Protein AF-A0A4Z1SRR7-F1 (afdb_monomer_lite)

pLDDT: mean 70.05, std 15.95, range [33.03, 94.44]

Foldseek 3Di:
DVVVVLVVLLVVLVVLLVVLVVLLVVLVVLLVVLVPDPDCDPVNVVSLVVSVVSLVVSVVSLVVSVVSLVVSCVVDDPVSNVVSVVSSVVSVVSSVVSVVSSVPPDDDPDPPPPPPDDPPDDDVVVVVVVVVVVVVVVVVVVVVVVVVVVVVVVVVVVVVVVVVVVVVVVVVVVVVVVVVVVVVVVVVVVVVVCVVCVDPVVVVVVVVVVVVVVVVVVVVVVVDDDDDDD

Radius of gyration: 36.39 Å; chains: 1; bounding box: 96×33×113 Å

Organism: Giardia muris (NCBI:txid5742)

Structure (mmCIF, N/CA/C/O backbone):
data_AF-A0A4Z1SRR7-F1
#
_entry.id   AF-A0A4Z1SRR7-F1
#
loop_
_atom_site.group_PDB
_atom_site.id
_atom_site.type_symbol
_atom_site.label_atom_id
_atom_site.label_alt_id
_atom_site.label_comp_id
_atom_site.label_asym_id
_atom_site.label_entity_id
_atom_site.label_seq_id
_atom_site.pdbx_PDB_ins_code
_atom_site.Cartn_x
_atom_site.Cartn_y
_atom_site.Cartn_z
_atom_site.occupancy
_atom_site.B_iso_or_equiv
_atom_site.auth_seq_id
_atom_site.auth_comp_id
_atom_site.auth_asym_id
_atom_site.auth_atom_id
_atom_site.pdbx_PDB_model_num
ATOM 1 N N . MET A 1 1 ? 2.032 5.296 -29.435 1.00 47.38 1 MET A N 1
ATOM 2 C CA . MET A 1 1 ? 0.882 5.835 -28.671 1.00 47.38 1 MET A CA 1
ATOM 3 C C . MET A 1 1 ? 0.686 5.161 -27.307 1.00 47.38 1 MET A C 1
ATOM 5 O O . MET A 1 1 ? 0.004 5.758 -26.490 1.00 47.38 1 MET A O 1
ATOM 9 N N . SER A 1 2 ? 1.280 3.988 -27.023 1.00 58.38 2 SER A N 1
ATOM 10 C CA . SER A 1 2 ? 1.135 3.312 -25.715 1.00 58.38 2 SER A CA 1
ATOM 11 C C . SER A 1 2 ? 1.956 3.959 -24.587 1.00 58.38 2 SER A C 1
ATOM 13 O O . SER A 1 2 ? 1.434 4.174 -23.500 1.00 58.38 2 SER A O 1
ATOM 15 N N . ASP A 1 3 ? 3.197 4.370 -24.868 1.00 59.62 3 ASP A N 1
ATOM 16 C CA . ASP A 1 3 ? 4.130 4.867 -23.837 1.00 59.62 3 ASP A CA 1
ATOM 17 C C . ASP A 1 3 ? 3.678 6.170 -23.157 1.00 59.62 3 ASP A C 1
ATOM 19 O O . ASP A 1 3 ? 4.017 6.440 -22.009 1.00 59.62 3 ASP A O 1
ATOM 23 N N . THR A 1 4 ? 2.892 6.999 -23.849 1.00 65.50 4 THR A N 1
ATOM 24 C CA . THR A 1 4 ? 2.395 8.274 -23.310 1.00 65.50 4 THR A CA 1
ATOM 25 C C . THR A 1 4 ? 1.302 8.065 -22.258 1.00 65.50 4 THR A C 1
ATOM 27 O O . THR A 1 4 ? 1.236 8.816 -21.293 1.00 65.50 4 THR A O 1
ATOM 30 N N . ASN A 1 5 ? 0.479 7.023 -22.418 1.00 80.69 5 ASN A N 1
ATOM 31 C CA . ASN A 1 5 ? -0.595 6.675 -21.483 1.00 80.69 5 ASN A CA 1
ATOM 32 C C . ASN A 1 5 ? -0.026 6.036 -20.208 1.00 80.69 5 ASN A C 1
ATOM 34 O O . ASN A 1 5 ? -0.417 6.389 -19.100 1.00 80.69 5 ASN A O 1
ATOM 38 N N . ASP A 1 6 ? 0.957 5.149 -20.356 1.00 80.06 6 ASP A N 1
ATOM 39 C CA . ASP A 1 6 ? 1.566 4.461 -19.215 1.00 80.06 6 ASP A CA 1
ATOM 40 C C . ASP A 1 6 ? 2.410 5.406 -18.350 1.00 80.06 6 ASP A C 1
ATOM 42 O O . ASP A 1 6 ? 2.371 5.312 -17.124 1.00 80.06 6 ASP A O 1
ATOM 46 N N . ASN A 1 7 ? 3.095 6.379 -18.960 1.00 83.25 7 ASN A N 1
ATOM 47 C CA . ASN A 1 7 ? 3.783 7.434 -18.212 1.00 83.25 7 ASN A CA 1
ATOM 48 C C . ASN A 1 7 ? 2.798 8.346 -17.466 1.00 83.25 7 ASN A C 1
ATOM 50 O O . ASN A 1 7 ? 3.033 8.670 -16.307 1.00 83.25 7 ASN A O 1
ATOM 54 N N . GLN A 1 8 ? 1.665 8.699 -18.082 1.00 87.69 8 GLN A N 1
ATOM 55 C CA . GLN A 1 8 ? 0.631 9.487 -17.409 1.00 87.69 8 GLN A CA 1
ATOM 56 C C . GLN A 1 8 ? 0.033 8.732 -16.211 1.00 87.69 8 GLN A C 1
ATOM 58 O O . GLN A 1 8 ? -0.094 9.293 -15.125 1.00 87.69 8 GLN A O 1
ATOM 63 N N . LYS A 1 9 ? -0.274 7.441 -16.371 1.00 87.69 9 LYS A N 1
ATOM 64 C CA . LYS A 1 9 ? -0.749 6.590 -15.270 1.00 87.69 9 LYS A CA 1
ATOM 65 C C . LYS A 1 9 ? 0.285 6.440 -14.158 1.00 87.69 9 LYS A C 1
ATOM 67 O O . LYS A 1 9 ? -0.079 6.388 -12.988 1.00 87.69 9 LYS A O 1
ATOM 72 N N . LEU A 1 10 ? 1.570 6.372 -14.504 1.00 88.75 10 LEU A N 1
ATOM 73 C CA . LEU A 1 10 ? 2.650 6.350 -13.521 1.00 88.75 10 LEU A CA 1
ATOM 74 C C . LEU A 1 10 ? 2.715 7.663 -12.725 1.00 88.75 10 LEU A C 1
ATOM 76 O O . LEU A 1 10 ? 2.946 7.629 -11.516 1.00 88.75 10 LEU A O 1
ATOM 80 N N . ASP A 1 11 ? 2.504 8.807 -13.372 1.00 90.81 11 ASP A N 1
ATOM 81 C CA . ASP A 1 11 ? 2.464 10.113 -12.708 1.00 90.81 11 ASP A CA 1
ATOM 82 C C . ASP A 1 11 ? 1.244 10.242 -11.785 1.00 90.81 11 ASP A C 1
ATOM 84 O O . ASP A 1 11 ? 1.388 10.652 -10.630 1.00 90.81 11 ASP A O 1
ATOM 88 N N . GLU A 1 12 ? 0.066 9.810 -12.243 1.00 92.25 12 GLU A N 1
ATOM 89 C CA . GLU A 1 12 ? -1.158 9.735 -11.432 1.00 92.25 12 GLU A CA 1
ATOM 90 C C . GLU A 1 12 ? -0.957 8.830 -10.207 1.00 92.25 12 GLU A C 1
ATOM 92 O O . GLU A 1 12 ? -1.230 9.232 -9.075 1.00 92.25 12 GLU A O 1
ATOM 97 N N . LEU A 1 13 ? -0.369 7.648 -10.399 1.00 92.69 13 LEU A N 1
ATOM 98 C CA . LEU A 1 13 ? -0.068 6.717 -9.315 1.00 92.69 13 LEU A CA 1
ATOM 99 C C . LEU A 1 13 ? 0.947 7.295 -8.317 1.00 92.69 13 LEU A C 1
ATOM 101 O O . LEU A 1 13 ? 0.819 7.108 -7.105 1.00 92.69 13 LEU A O 1
ATOM 105 N N . ASN A 1 14 ? 1.954 8.027 -8.799 1.00 92.50 14 ASN A N 1
ATOM 106 C CA . ASN A 1 14 ? 2.892 8.735 -7.932 1.00 92.50 14 ASN A CA 1
ATOM 107 C C . ASN A 1 14 ? 2.197 9.833 -7.116 1.00 92.50 14 ASN A C 1
ATOM 109 O O . ASN A 1 14 ? 2.514 9.989 -5.934 1.00 92.50 14 ASN A O 1
ATOM 113 N N . ALA A 1 15 ? 1.253 10.568 -7.705 1.00 94.12 15 ALA A N 1
ATOM 114 C CA . ALA A 1 15 ? 0.458 11.562 -6.991 1.00 94.12 15 ALA A CA 1
ATOM 115 C C . ALA A 1 15 ? -0.411 10.907 -5.903 1.00 94.12 15 ALA A C 1
ATOM 117 O O . ALA A 1 15 ? -0.398 11.361 -4.756 1.00 94.12 15 ALA A O 1
ATOM 118 N N . ASP A 1 16 ? -1.068 9.790 -6.217 1.00 94.44 16 ASP A N 1
ATOM 119 C CA . ASP A 1 16 ? -1.873 9.018 -5.266 1.00 94.44 16 ASP A CA 1
ATOM 120 C C . ASP A 1 16 ? -1.034 8.478 -4.101 1.00 94.44 16 ASP A C 1
ATOM 122 O O . ASP A 1 16 ? -1.440 8.554 -2.938 1.00 94.44 16 ASP A O 1
ATOM 126 N N . ILE A 1 17 ? 0.180 7.997 -4.379 1.00 92.12 17 ILE A N 1
ATOM 127 C CA . ILE A 1 17 ? 1.137 7.571 -3.352 1.00 92.12 17 ILE A CA 1
ATOM 128 C C . ILE A 1 17 ? 1.525 8.737 -2.437 1.00 92.12 17 ILE A C 1
ATOM 130 O O . ILE A 1 17 ? 1.593 8.557 -1.218 1.00 92.12 17 ILE A O 1
ATOM 134 N N . GLN A 1 18 ? 1.785 9.927 -2.984 1.00 93.62 18 GLN A N 1
ATOM 135 C CA . GLN A 1 18 ? 2.125 11.099 -2.172 1.00 93.62 18 GLN A CA 1
ATOM 136 C C . GLN A 1 18 ? 0.933 11.573 -1.333 1.00 93.62 18 GLN A C 1
ATOM 138 O O . GLN A 1 18 ? 1.097 11.878 -0.151 1.00 93.62 18 GLN A O 1
ATOM 143 N N . ALA A 1 19 ? -0.277 11.553 -1.893 1.00 93.88 19 ALA A N 1
ATOM 144 C CA . ALA A 1 19 ? -1.499 11.855 -1.154 1.00 93.88 19 ALA A CA 1
ATOM 145 C C . ALA A 1 19 ? -1.737 10.853 -0.011 1.00 93.88 19 ALA A C 1
ATOM 147 O O . ALA A 1 19 ? -2.111 11.246 1.097 1.00 93.88 19 ALA A O 1
ATOM 148 N N . LEU A 1 20 ? -1.474 9.562 -0.246 1.00 93.62 20 LEU A N 1
ATOM 149 C CA . LEU A 1 20 ? -1.563 8.524 0.780 1.00 93.62 20 LEU A CA 1
ATOM 150 C C . LEU A 1 20 ? -0.538 8.742 1.901 1.00 93.62 20 LEU A C 1
ATOM 152 O O . LEU A 1 20 ? -0.865 8.561 3.072 1.00 93.62 20 LEU A O 1
ATOM 156 N N . ARG A 1 21 ? 0.689 9.161 1.565 1.00 91.38 21 ARG A N 1
ATOM 157 C CA . ARG A 1 21 ? 1.707 9.524 2.564 1.00 91.38 21 ARG A CA 1
ATOM 158 C C . ARG A 1 21 ? 1.255 10.679 3.442 1.00 91.38 21 ARG A C 1
ATOM 160 O O . ARG A 1 21 ? 1.381 10.567 4.655 1.00 91.38 21 ARG A O 1
ATOM 167 N N . GLY A 1 22 ? 0.696 11.736 2.851 1.00 91.62 22 GLY A N 1
ATOM 168 C CA . GLY A 1 22 ? 0.128 12.855 3.608 1.00 91.62 22 GLY A CA 1
ATOM 169 C C . GLY A 1 22 ? -0.934 12.384 4.603 1.00 91.62 22 GLY A C 1
ATOM 170 O O . GLY A 1 22 ? -0.828 12.654 5.794 1.00 91.62 22 GLY A O 1
ATOM 171 N N . GLN A 1 23 ? -1.877 11.556 4.143 1.00 91.94 23 GLN A N 1
ATOM 172 C CA . GLN A 1 23 ? -2.911 10.974 5.009 1.00 91.94 23 GLN A CA 1
ATOM 173 C C . GLN A 1 23 ? -2.324 10.118 6.139 1.00 91.94 23 GLN A C 1
ATOM 175 O O . GLN A 1 23 ? -2.797 10.187 7.269 1.00 91.94 23 GLN A O 1
ATOM 180 N N . LEU A 1 24 ? -1.289 9.319 5.871 1.00 90.25 24 LEU A N 1
ATOM 181 C CA . LEU A 1 24 ? -0.628 8.521 6.907 1.00 90.25 24 LEU A CA 1
ATOM 182 C C . LEU A 1 24 ? 0.059 9.395 7.964 1.00 90.25 24 LEU A C 1
ATOM 184 O O . LEU A 1 24 ? -0.044 9.079 9.148 1.00 90.25 24 LEU A O 1
ATOM 188 N N . VAL A 1 25 ? 0.704 10.492 7.558 1.00 92.44 25 VAL A N 1
ATOM 189 C CA . VAL A 1 25 ? 1.312 11.465 8.480 1.00 92.44 25 VAL A CA 1
ATOM 190 C C . VAL A 1 25 ? 0.241 12.136 9.343 1.00 92.44 25 VAL A C 1
ATOM 192 O O . VAL A 1 25 ? 0.396 12.211 10.563 1.00 92.44 25 VAL A O 1
ATOM 195 N N . ASP A 1 26 ? -0.882 12.541 8.749 1.00 90.81 26 ASP A N 1
ATOM 196 C CA . ASP A 1 26 ? -2.001 13.134 9.487 1.00 90.81 26 ASP A CA 1
ATOM 197 C C . ASP A 1 26 ? -2.570 12.158 10.526 1.00 90.81 26 ASP A C 1
ATOM 199 O O . ASP A 1 26 ? -2.828 12.534 11.674 1.00 90.81 26 ASP A O 1
ATOM 203 N N . LEU A 1 27 ? -2.725 10.881 10.159 1.00 89.06 27 LEU A N 1
ATOM 204 C CA . LEU A 1 27 ? -3.207 9.854 11.081 1.00 89.06 27 LEU A CA 1
ATOM 205 C C . LEU A 1 27 ? -2.199 9.528 12.185 1.00 89.06 27 LEU A C 1
ATOM 207 O O . LEU A 1 27 ? -2.606 9.300 13.324 1.00 89.06 27 LEU A O 1
ATOM 211 N N . GLN A 1 28 ? -0.898 9.546 11.894 1.00 87.69 28 GLN A N 1
ATOM 212 C CA . GLN A 1 28 ? 0.138 9.454 12.924 1.00 87.69 28 GLN A CA 1
ATOM 213 C C . GLN A 1 28 ? 0.060 10.636 13.896 1.00 87.69 28 GLN A C 1
ATOM 215 O O . GLN A 1 28 ? 0.159 10.433 15.106 1.00 87.69 28 GLN A O 1
ATOM 220 N N . GLY A 1 29 ? -0.193 11.849 13.397 1.00 85.81 29 GLY A N 1
ATOM 221 C CA . GLY A 1 29 ? -0.420 13.032 14.226 1.00 85.81 29 GLY A CA 1
ATOM 222 C C . GLY A 1 29 ? -1.651 12.894 15.126 1.00 85.81 29 GLY A C 1
ATOM 223 O O . GLY A 1 29 ? -1.575 13.172 16.323 1.00 85.81 29 GLY A O 1
ATOM 224 N N . LYS A 1 30 ? -2.776 12.404 14.587 1.00 85.88 30 LYS A N 1
ATOM 225 C CA . LYS A 1 30 ? -3.991 12.103 15.368 1.00 85.88 30 LYS A CA 1
ATOM 226 C C . LYS A 1 30 ? -3.739 11.022 16.428 1.00 85.88 30 LYS A C 1
ATOM 228 O O . LYS A 1 30 ? -4.143 11.194 17.573 1.00 85.88 30 LYS A O 1
ATOM 233 N N . HIS A 1 31 ? -3.030 9.947 16.080 1.00 83.56 31 HIS A N 1
ATOM 234 C CA . HIS A 1 31 ? -2.624 8.908 17.031 1.00 83.56 31 HIS A CA 1
ATOM 235 C C . HIS A 1 31 ? -1.716 9.459 18.138 1.00 83.56 31 HIS A C 1
ATOM 237 O O . HIS A 1 31 ? -1.904 9.123 19.302 1.00 83.56 31 HIS A O 1
ATOM 243 N N . GLY A 1 32 ? -0.753 10.325 17.804 1.00 82.44 32 GLY A N 1
ATOM 244 C CA . GLY A 1 32 ? 0.142 10.948 18.783 1.00 82.44 32 GLY A CA 1
ATOM 245 C C . GLY A 1 32 ? -0.607 11.759 19.843 1.00 82.44 32 GLY A C 1
ATOM 246 O O . GLY A 1 32 ? -0.246 11.704 21.014 1.00 82.44 32 GLY A O 1
ATOM 247 N N . LYS A 1 33 ? -1.696 12.437 19.458 1.00 79.75 33 LYS A N 1
ATOM 248 C CA . LYS A 1 33 ? -2.574 13.155 20.397 1.00 79.75 33 LYS A CA 1
ATOM 249 C C . LYS A 1 33 ? -3.310 12.212 21.357 1.00 79.75 33 LYS A C 1
ATOM 251 O O . LYS A 1 33 ? -3.451 12.546 22.524 1.00 79.75 33 LYS A O 1
ATOM 256 N N . LEU A 1 34 ? -3.728 11.038 20.879 1.00 75.00 34 LEU A N 1
ATOM 257 C CA . LEU A 1 34 ? -4.406 10.013 21.686 1.00 75.00 34 LEU A CA 1
ATOM 258 C C . LEU A 1 34 ? -3.446 9.245 22.604 1.00 75.00 34 LEU A C 1
ATOM 260 O O . LEU A 1 34 ? -3.800 8.917 23.728 1.00 75.00 34 LEU A O 1
ATOM 264 N N . SER A 1 35 ? -2.224 8.970 22.145 1.00 67.44 35 SER A N 1
ATOM 265 C CA . SER A 1 35 ? -1.221 8.216 22.911 1.00 67.44 35 SER A CA 1
ATOM 266 C C . SER A 1 35 ? -0.600 9.010 24.066 1.00 67.44 35 SER A C 1
ATOM 268 O O . SER A 1 35 ? 0.092 8.410 24.884 1.00 67.44 35 SER A O 1
ATOM 270 N N . GLY A 1 36 ? -0.792 10.332 24.109 1.00 60.84 36 GLY A N 1
ATOM 271 C CA . GLY A 1 36 ? -0.328 11.203 25.193 1.00 60.84 36 GLY A CA 1
ATOM 272 C C . GLY A 1 36 ? -1.379 11.492 26.272 1.00 60.84 36 GLY A C 1
ATOM 273 O O . GLY A 1 36 ? -1.090 12.265 27.180 1.00 60.84 36 GLY A O 1
ATOM 274 N N . SER A 1 37 ? -2.588 10.927 26.159 1.00 57.69 37 SER A N 1
ATOM 275 C CA . SER A 1 37 ? -3.673 11.095 27.133 1.00 57.69 37 SER A CA 1
ATOM 276 C C . SER A 1 37 ? -3.701 9.892 28.082 1.00 57.69 37 SER A C 1
ATOM 278 O O . SER A 1 37 ? -4.024 8.780 27.665 1.00 57.69 37 SER A O 1
ATOM 280 N N . ASP A 1 38 ? -3.357 10.099 29.358 1.00 49.53 38 ASP A N 1
ATOM 281 C CA . ASP A 1 38 ? -3.329 9.039 30.387 1.00 49.53 38 ASP A CA 1
ATOM 282 C C . ASP A 1 38 ? -4.734 8.504 30.741 1.00 49.53 38 ASP A C 1
ATOM 284 O O . ASP A 1 38 ? -4.877 7.428 31.325 1.00 49.53 38 ASP A O 1
ATOM 288 N N . THR A 1 39 ? -5.792 9.226 30.357 1.00 53.78 39 THR A N 1
ATOM 289 C CA . THR A 1 39 ? -7.190 8.833 30.557 1.00 53.78 39 THR A CA 1
ATOM 290 C C . THR A 1 39 ? -8.004 9.136 29.305 1.00 53.78 39 THR A C 1
ATOM 292 O O . THR A 1 39 ? -8.235 10.300 28.992 1.00 53.78 39 THR A O 1
ATOM 295 N N . LEU A 1 40 ? -8.482 8.095 28.618 1.00 57.25 40 LEU A N 1
ATOM 296 C CA . LEU A 1 40 ? -9.371 8.233 27.460 1.00 57.25 40 LEU A CA 1
ATOM 297 C C . LEU A 1 40 ? -10.717 8.844 27.896 1.00 57.25 40 LEU A C 1
ATOM 299 O O . LEU A 1 40 ? -11.572 8.145 28.442 1.00 57.25 40 LEU A O 1
ATOM 303 N N . GLY A 1 41 ? -10.904 10.144 27.665 1.00 59.75 41 GLY A N 1
ATOM 304 C CA . GLY A 1 41 ? -12.184 10.832 27.865 1.00 59.75 41 GLY A CA 1
ATOM 305 C C . GLY A 1 41 ? -13.194 10.544 26.744 1.00 59.75 41 GLY A C 1
ATOM 306 O O . GLY A 1 41 ? -12.886 9.872 25.759 1.00 59.75 41 GLY A O 1
ATOM 307 N N . SER A 1 42 ? -14.411 11.095 26.837 1.00 58.66 42 SER A N 1
ATOM 308 C CA . SER A 1 42 ? -15.434 10.939 25.782 1.00 58.66 42 SER A CA 1
ATOM 309 C C . SER A 1 42 ? -14.983 11.494 24.420 1.00 58.66 42 SER A C 1
ATOM 311 O O . SER A 1 42 ? -15.259 10.881 23.390 1.00 58.66 42 SER A O 1
ATOM 313 N N . GLY A 1 43 ? -14.222 12.595 24.411 1.00 61.47 43 GLY A N 1
ATOM 314 C CA . GLY A 1 43 ? -13.619 13.155 23.194 1.00 61.47 43 GLY A CA 1
ATOM 315 C C . GLY A 1 43 ? -12.533 12.264 22.580 1.00 61.47 43 GLY A C 1
ATOM 316 O O . GLY A 1 43 ? -12.392 12.211 21.359 1.00 61.47 43 GLY A O 1
ATOM 317 N N . ASP A 1 44 ? -11.821 11.489 23.401 1.00 71.75 44 ASP A N 1
ATOM 318 C CA . ASP A 1 44 ? -10.800 10.555 22.922 1.00 71.75 44 ASP A CA 1
ATOM 319 C C . ASP A 1 44 ? -11.429 9.309 22.285 1.00 71.75 44 ASP A C 1
ATOM 321 O O . ASP A 1 44 ? -10.891 8.759 21.324 1.00 71.75 44 ASP A O 1
ATOM 325 N N . ALA A 1 45 ? -12.603 8.884 22.764 1.00 72.75 45 ALA A N 1
ATOM 326 C CA . ALA A 1 45 ? -13.360 7.789 22.162 1.00 72.75 45 ALA A CA 1
ATOM 327 C C . ALA A 1 45 ? -13.874 8.144 20.754 1.00 72.75 45 ALA A C 1
ATOM 329 O O . ALA A 1 45 ? -13.783 7.321 19.839 1.00 72.75 45 ALA A O 1
ATOM 330 N N . GLU A 1 46 ? -14.359 9.373 20.556 1.00 76.62 46 GLU A N 1
ATOM 331 C CA . GLU A 1 46 ? -14.792 9.870 19.244 1.00 76.62 46 GLU A CA 1
ATOM 332 C C . GLU A 1 46 ? -13.605 10.041 18.283 1.00 76.62 46 GLU A C 1
ATOM 334 O O . GLU A 1 46 ? -13.656 9.590 17.134 1.00 76.62 46 GLU A O 1
ATOM 339 N N . LEU A 1 47 ? -12.485 10.587 18.769 1.00 78.75 47 LEU A N 1
ATOM 340 C CA . LEU A 1 47 ? -11.238 10.673 18.004 1.00 78.75 47 LEU A CA 1
ATOM 341 C C . LEU A 1 47 ? -10.694 9.291 17.627 1.00 78.75 47 LEU A C 1
ATOM 343 O O . LEU A 1 47 ? -10.240 9.104 16.498 1.00 78.75 47 LEU A O 1
ATOM 347 N N . LEU A 1 48 ? -10.768 8.304 18.524 1.00 80.94 48 LEU A N 1
ATOM 348 C CA . LEU A 1 48 ? -10.350 6.929 18.249 1.00 80.94 48 LEU A CA 1
ATOM 349 C C . LEU A 1 48 ? -11.264 6.252 17.219 1.00 80.94 48 LEU A C 1
ATOM 351 O O . LEU A 1 48 ? -10.772 5.538 16.341 1.00 80.94 48 LEU A O 1
ATOM 355 N N . ALA A 1 49 ? -12.578 6.477 17.291 1.00 80.06 49 ALA A N 1
ATOM 356 C CA . ALA A 1 49 ? -13.527 5.988 16.294 1.00 80.06 49 ALA A CA 1
ATOM 357 C C . ALA A 1 49 ? -13.248 6.604 14.913 1.00 80.06 49 ALA A C 1
ATOM 359 O O . ALA A 1 49 ? -13.132 5.869 13.928 1.00 80.06 49 ALA A O 1
ATOM 360 N N . SER A 1 50 ? -13.033 7.923 14.856 1.00 81.81 50 SER A N 1
ATOM 361 C CA . SER A 1 50 ? -12.622 8.635 13.641 1.00 81.81 50 SER A CA 1
ATOM 362 C C . SER A 1 50 ? -11.306 8.084 13.082 1.00 81.81 50 SER A C 1
ATOM 364 O O . SER A 1 50 ? -11.221 7.764 11.899 1.00 81.81 50 SER A O 1
ATOM 366 N N . LEU A 1 51 ? -10.301 7.871 13.936 1.00 85.50 51 LEU A N 1
ATOM 367 C CA . LEU A 1 51 ? -8.997 7.337 13.546 1.00 85.50 51 LEU A CA 1
ATOM 368 C C . LEU A 1 51 ? -9.094 5.917 12.969 1.00 85.50 51 LEU A C 1
ATOM 370 O O . LEU A 1 51 ? -8.433 5.598 11.979 1.00 85.50 51 LEU A O 1
ATOM 374 N N . ARG A 1 52 ? -9.935 5.058 13.560 1.00 83.75 52 ARG A N 1
ATOM 375 C CA . ARG A 1 52 ? -10.205 3.705 13.050 1.00 83.75 52 ARG A CA 1
ATOM 376 C C . ARG A 1 52 ? -10.896 3.745 11.689 1.00 83.75 52 ARG A C 1
ATOM 378 O O . ARG A 1 52 ? -10.533 2.969 10.807 1.00 83.75 52 ARG A O 1
ATOM 385 N N . GLN A 1 53 ? -11.858 4.644 11.505 1.00 86.50 53 GLN A N 1
ATOM 386 C CA . GLN A 1 53 ? -12.564 4.795 10.236 1.00 86.50 53 GLN A CA 1
ATOM 387 C C . GLN A 1 53 ? -11.643 5.328 9.132 1.00 86.50 53 GLN A C 1
ATOM 389 O O . GLN A 1 53 ? -11.610 4.763 8.036 1.00 86.50 53 GLN A O 1
ATOM 394 N N . ASP A 1 54 ? -10.826 6.335 9.436 1.00 84.94 54 ASP A N 1
ATOM 395 C CA . ASP A 1 54 ? -9.836 6.877 8.506 1.00 84.94 54 ASP A CA 1
ATOM 396 C C . ASP A 1 54 ? -8.784 5.824 8.115 1.00 84.94 54 ASP A C 1
ATOM 398 O O . ASP A 1 54 ? -8.422 5.714 6.942 1.00 84.94 54 ASP A O 1
ATOM 402 N N . LEU A 1 55 ? -8.341 4.985 9.062 1.00 85.25 55 LEU A N 1
ATOM 403 C CA . LEU A 1 55 ? -7.457 3.848 8.780 1.00 85.25 55 LEU A CA 1
ATOM 404 C C . LEU A 1 55 ? -8.078 2.877 7.768 1.00 85.25 55 LEU A C 1
ATOM 406 O O . LEU A 1 55 ? -7.397 2.449 6.839 1.00 85.25 55 LEU A O 1
ATOM 410 N N . VAL A 1 56 ? -9.368 2.553 7.887 1.00 85.62 56 VAL A N 1
ATOM 411 C CA . VAL A 1 56 ? -10.052 1.692 6.904 1.00 85.62 56 VAL A CA 1
ATOM 412 C C . VAL A 1 56 ? -10.043 2.332 5.513 1.00 85.62 56 VAL A C 1
ATOM 414 O O . VAL A 1 56 ? -9.793 1.644 4.521 1.00 85.62 56 VAL A O 1
ATOM 417 N N . VAL A 1 57 ? -10.278 3.644 5.421 1.00 86.56 57 VAL A N 1
ATOM 418 C CA . VAL A 1 57 ? -10.253 4.382 4.147 1.00 86.56 57 VAL A CA 1
ATOM 419 C C . VAL A 1 57 ? -8.852 4.372 3.529 1.00 86.56 57 VAL A C 1
ATOM 421 O O . VAL A 1 57 ? -8.704 4.042 2.351 1.00 86.56 57 VAL A O 1
ATOM 424 N N . VAL A 1 58 ? -7.818 4.675 4.316 1.00 86.00 58 VAL A N 1
ATOM 425 C CA . VAL A 1 58 ? -6.412 4.644 3.879 1.00 86.00 58 VAL A CA 1
ATOM 426 C C . VAL A 1 58 ? -5.994 3.235 3.455 1.00 86.00 58 VAL A C 1
ATOM 428 O O . VAL A 1 58 ? -5.343 3.076 2.424 1.00 86.00 58 VAL A O 1
ATOM 431 N N . GLY A 1 59 ? -6.439 2.199 4.170 1.00 85.19 59 GLY A N 1
ATOM 432 C CA . GLY A 1 59 ? -6.205 0.803 3.802 1.00 85.19 59 GLY A CA 1
ATOM 433 C C . GLY A 1 59 ? -6.789 0.438 2.434 1.00 85.19 59 GLY A C 1
ATOM 434 O O . GLY A 1 59 ? -6.111 -0.204 1.631 1.00 85.19 59 GLY A O 1
ATOM 435 N N . LYS A 1 60 ? -8.010 0.896 2.122 1.00 87.00 60 LYS A N 1
ATOM 436 C CA . LYS A 1 60 ? -8.629 0.701 0.797 1.00 87.00 60 LYS A CA 1
ATOM 437 C C . LYS A 1 60 ? -7.857 1.420 -0.312 1.00 87.00 60 LYS A C 1
ATOM 439 O O . LYS A 1 60 ? -7.626 0.832 -1.364 1.00 87.00 60 LYS A O 1
ATOM 444 N N . LYS A 1 61 ? -7.422 2.662 -0.076 1.00 87.62 61 LYS A N 1
ATOM 445 C CA . LYS A 1 61 ? -6.609 3.422 -1.044 1.00 87.62 61 LYS A CA 1
ATOM 446 C C . LYS A 1 61 ? -5.259 2.755 -1.304 1.00 87.62 61 LYS A C 1
ATOM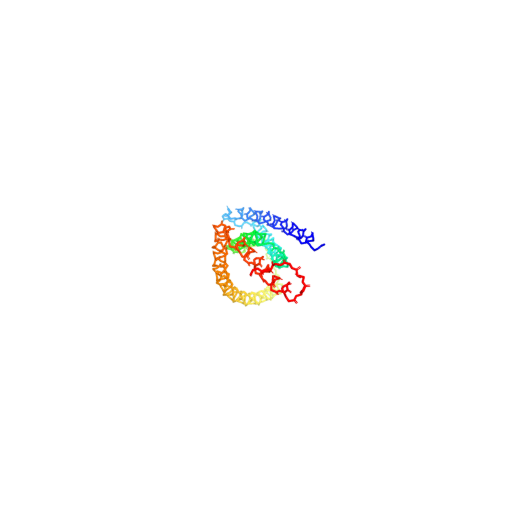 448 O O . LYS A 1 61 ? -4.856 2.638 -2.454 1.00 87.62 61 LYS A O 1
ATOM 453 N N . LEU A 1 62 ? -4.596 2.255 -0.260 1.00 87.38 62 LEU A N 1
ATOM 454 C CA . LEU A 1 62 ? -3.351 1.497 -0.395 1.00 87.38 62 LEU A CA 1
ATOM 455 C C . LEU A 1 62 ? -3.546 0.215 -1.218 1.00 87.38 62 LEU A C 1
ATOM 457 O O . LEU A 1 62 ? -2.692 -0.114 -2.037 1.00 87.38 62 LEU A O 1
ATOM 461 N N . ALA A 1 63 ? -4.650 -0.510 -1.010 1.00 88.88 63 ALA A N 1
ATOM 462 C CA . ALA A 1 63 ? -4.965 -1.702 -1.795 1.00 88.88 63 ALA A CA 1
ATOM 463 C C . ALA A 1 63 ? -5.164 -1.364 -3.280 1.00 88.88 63 ALA A C 1
ATOM 465 O O . ALA A 1 63 ? -4.576 -2.029 -4.129 1.00 88.88 63 ALA A O 1
ATOM 466 N N . LYS A 1 64 ? -5.898 -0.283 -3.573 1.00 90.25 64 LYS A N 1
ATOM 467 C CA . LYS A 1 64 ? -6.085 0.214 -4.940 1.00 90.25 64 LYS A CA 1
ATOM 468 C C . LYS A 1 64 ? -4.752 0.592 -5.601 1.00 90.25 64 LYS A C 1
ATOM 470 O O . LYS A 1 64 ? -4.451 0.102 -6.677 1.00 90.25 64 LYS A O 1
ATOM 475 N N . ILE A 1 65 ? -3.900 1.358 -4.917 1.00 89.62 65 ILE A N 1
ATOM 476 C CA . ILE A 1 65 ? -2.561 1.729 -5.416 1.00 89.62 65 ILE A CA 1
ATOM 477 C C . ILE A 1 65 ? -1.709 0.489 -5.726 1.00 89.62 65 ILE A C 1
ATOM 479 O O . ILE A 1 65 ? -0.981 0.470 -6.714 1.00 89.62 65 ILE A O 1
ATOM 483 N N . LYS A 1 66 ? -1.786 -0.564 -4.899 1.00 89.25 66 LYS A N 1
ATOM 484 C CA . LYS A 1 66 ? -1.085 -1.833 -5.160 1.00 89.25 66 LYS A CA 1
ATOM 485 C C . LYS A 1 66 ? -1.610 -2.539 -6.410 1.00 89.25 66 LYS A C 1
ATOM 487 O O . LYS A 1 66 ? -0.821 -3.140 -7.134 1.00 89.25 66 LYS A O 1
ATOM 492 N N . GLU A 1 67 ? -2.916 -2.502 -6.642 1.00 90.06 67 GLU A N 1
ATOM 493 C CA . GLU A 1 67 ? -3.547 -3.073 -7.832 1.00 90.06 67 GLU A CA 1
ATOM 494 C C . GLU A 1 67 ? -3.154 -2.300 -9.098 1.00 90.06 67 GLU A C 1
ATOM 496 O O . GLU A 1 67 ? -2.655 -2.900 -10.050 1.00 90.06 67 GLU A O 1
ATOM 501 N N . ASP A 1 68 ? -3.253 -0.971 -9.060 1.00 88.62 68 ASP A N 1
ATOM 502 C CA . ASP A 1 68 ? -2.876 -0.088 -10.166 1.00 88.62 68 ASP A CA 1
ATOM 503 C C . ASP A 1 68 ? -1.380 -0.234 -10.513 1.00 88.62 68 ASP A C 1
ATOM 505 O O . ASP A 1 68 ? -1.008 -0.327 -11.685 1.00 88.62 68 ASP A O 1
ATOM 509 N N . ALA A 1 69 ? -0.512 -0.367 -9.501 1.00 88.88 69 ALA A N 1
ATOM 510 C CA . ALA A 1 69 ? 0.917 -0.624 -9.688 1.00 88.88 69 ALA A CA 1
ATOM 511 C C . ALA A 1 69 ? 1.207 -1.961 -10.390 1.00 88.88 69 ALA A C 1
ATOM 513 O O . ALA A 1 69 ? 2.077 -2.019 -11.258 1.00 88.88 69 ALA A O 1
ATOM 514 N N . ARG A 1 70 ? 0.472 -3.029 -10.046 1.00 88.12 70 ARG A N 1
ATOM 515 C CA . ARG A 1 70 ? 0.593 -4.340 -10.710 1.00 88.12 70 ARG A CA 1
ATOM 516 C C . ARG A 1 70 ? 0.164 -4.270 -12.173 1.00 88.12 70 ARG A C 1
ATOM 518 O O . ARG A 1 70 ? 0.792 -4.901 -13.018 1.00 88.12 70 ARG A O 1
ATOM 525 N N . GLY A 1 71 ? -0.859 -3.472 -12.481 1.00 86.31 71 GLY A N 1
ATOM 526 C CA . GLY A 1 71 ? -1.316 -3.240 -13.854 1.00 86.31 71 GLY A CA 1
ATOM 527 C C . GLY A 1 71 ? -0.266 -2.578 -14.756 1.00 86.31 71 GLY A C 1
ATOM 528 O O . GLY A 1 71 ? -0.279 -2.797 -15.964 1.00 86.31 71 GLY A O 1
ATOM 529 N N . LEU A 1 72 ? 0.664 -1.813 -14.175 1.00 84.19 72 LEU A N 1
ATOM 530 C CA . LEU A 1 72 ? 1.750 -1.114 -14.879 1.00 84.19 72 LEU A CA 1
ATOM 531 C C . LEU A 1 72 ? 3.087 -1.876 -14.846 1.00 84.19 72 LEU A C 1
ATOM 533 O O . LEU A 1 72 ? 4.030 -1.528 -15.552 1.00 84.19 72 LEU A O 1
ATOM 537 N N . GLU A 1 73 ? 3.200 -2.936 -14.048 1.00 79.25 73 GLU A N 1
ATOM 538 C CA . GLU A 1 73 ? 4.471 -3.605 -13.753 1.00 79.25 73 GLU A CA 1
ATOM 539 C C . GLU A 1 73 ? 5.170 -4.191 -14.995 1.00 79.25 73 GLU A C 1
ATOM 541 O O . GLU A 1 73 ? 6.399 -4.293 -15.021 1.00 79.25 73 GLU A O 1
ATOM 546 N N . GLY A 1 74 ? 4.396 -4.558 -16.022 1.00 80.69 74 GLY A N 1
ATOM 547 C CA . GLY A 1 74 ? 4.895 -5.115 -17.282 1.00 80.69 74 GLY A CA 1
ATOM 548 C C . GLY A 1 74 ? 5.407 -4.083 -18.293 1.00 80.69 74 GLY A C 1
ATOM 549 O O . GLY A 1 74 ? 6.191 -4.452 -19.166 1.00 80.69 74 GLY A O 1
ATOM 550 N N . SER A 1 75 ? 4.996 -2.814 -18.189 1.00 82.56 75 SER A N 1
ATOM 551 C CA . SER A 1 75 ? 5.404 -1.743 -19.114 1.0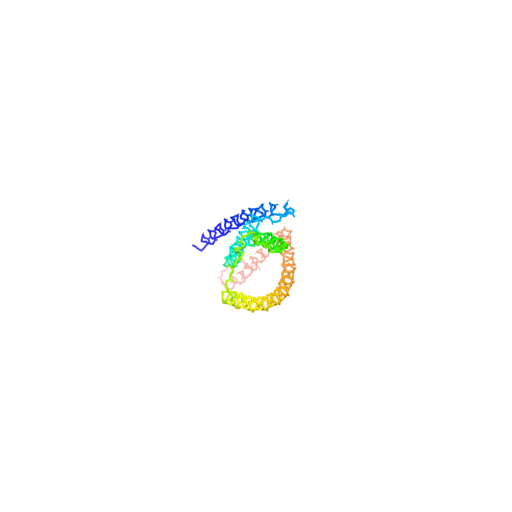0 82.56 75 SER A CA 1
ATOM 552 C C . SER A 1 75 ? 6.452 -0.790 -18.533 1.00 82.56 75 SER A C 1
ATOM 554 O O . SER A 1 75 ? 7.087 -0.035 -19.269 1.00 82.56 75 SER A O 1
ATOM 556 N N . LEU A 1 76 ? 6.701 -0.856 -17.224 1.00 83.50 76 LEU A N 1
ATOM 557 C CA . LEU A 1 76 ? 7.678 -0.008 -16.547 1.00 83.50 76 LEU A CA 1
ATOM 558 C C . LEU A 1 76 ? 9.124 -0.487 -16.725 1.00 83.50 76 LEU A C 1
ATOM 560 O O . LEU A 1 76 ? 9.440 -1.677 -16.696 1.00 83.50 76 LEU A O 1
ATOM 564 N N . SER A 1 77 ? 10.046 0.477 -16.802 1.00 85.88 77 SER A N 1
ATOM 565 C CA . SER A 1 77 ? 11.476 0.182 -16.680 1.00 85.88 77 SER A CA 1
ATOM 566 C C . SER A 1 77 ? 11.800 -0.407 -15.302 1.00 85.88 77 SER A C 1
ATOM 568 O O . SER A 1 77 ? 11.154 -0.084 -14.304 1.00 85.88 77 SER A O 1
ATOM 570 N N . MET A 1 78 ? 12.861 -1.214 -15.213 1.00 81.38 78 MET A N 1
ATOM 571 C CA . MET A 1 78 ? 13.296 -1.827 -13.949 1.00 81.38 78 MET A CA 1
ATOM 572 C C . MET A 1 78 ? 13.549 -0.786 -12.838 1.00 81.38 78 MET A C 1
ATOM 574 O O . MET A 1 78 ? 13.232 -1.037 -11.678 1.00 81.38 78 MET A O 1
ATOM 578 N N . ILE A 1 79 ? 14.069 0.395 -13.196 1.00 80.25 79 ILE A N 1
ATOM 579 C CA . ILE A 1 79 ? 14.325 1.497 -12.254 1.00 80.25 79 ILE A CA 1
ATOM 580 C C . ILE A 1 79 ? 13.006 2.088 -11.744 1.00 80.25 79 ILE A C 1
ATOM 582 O O . ILE A 1 79 ? 12.834 2.240 -10.536 1.00 80.25 79 ILE A O 1
ATOM 586 N N . ALA A 1 80 ? 12.068 2.384 -12.649 1.00 82.25 80 ALA A N 1
ATOM 587 C CA . ALA A 1 80 ? 10.763 2.941 -12.288 1.00 82.25 80 ALA A CA 1
ATOM 588 C C . ALA A 1 80 ? 9.946 1.960 -11.436 1.00 82.25 80 ALA A C 1
ATOM 590 O O . ALA A 1 80 ? 9.358 2.351 -10.431 1.00 82.25 80 ALA A O 1
ATOM 591 N N . LYS A 1 81 ? 9.988 0.671 -11.787 1.00 84.38 81 LYS A N 1
ATOM 592 C CA . LYS A 1 81 ? 9.378 -0.411 -11.014 1.00 84.38 81 LYS A CA 1
ATOM 593 C C . LYS A 1 81 ? 9.944 -0.476 -9.596 1.00 84.38 81 LYS A C 1
ATOM 595 O O . LYS A 1 81 ? 9.182 -0.469 -8.638 1.00 84.38 81 LYS A O 1
ATOM 600 N N . HIS A 1 82 ? 11.269 -0.487 -9.454 1.00 86.00 82 HIS A N 1
ATOM 601 C CA . HIS A 1 82 ? 11.914 -0.531 -8.142 1.00 86.00 82 HIS A CA 1
ATOM 602 C C . HIS A 1 82 ? 11.570 0.695 -7.276 1.00 86.00 82 HIS A C 1
ATOM 604 O O . HIS A 1 82 ? 11.275 0.551 -6.089 1.00 86.00 82 HIS A O 1
ATOM 610 N N . ASP A 1 83 ? 11.595 1.904 -7.847 1.00 88.62 83 ASP A N 1
ATOM 611 C CA . ASP A 1 83 ? 11.217 3.126 -7.125 1.00 88.62 83 ASP A CA 1
ATOM 612 C C . ASP A 1 83 ? 9.750 3.089 -6.663 1.00 88.62 83 ASP A C 1
ATOM 614 O O . ASP A 1 83 ? 9.449 3.393 -5.505 1.00 88.62 83 ASP A O 1
ATOM 618 N N . LEU A 1 84 ? 8.846 2.639 -7.536 1.00 88.25 84 LEU A N 1
ATOM 619 C CA . LEU A 1 84 ? 7.426 2.496 -7.232 1.00 88.25 84 LEU A CA 1
ATOM 620 C C . LEU A 1 84 ? 7.181 1.481 -6.106 1.00 88.25 84 LEU A C 1
ATOM 622 O O . LEU A 1 84 ? 6.508 1.809 -5.127 1.00 88.25 84 LEU A O 1
ATOM 626 N N . THR A 1 85 ? 7.780 0.289 -6.193 1.00 87.56 85 THR A N 1
ATOM 627 C CA . THR A 1 85 ? 7.697 -0.744 -5.148 1.00 87.56 85 THR A CA 1
ATOM 628 C C . THR A 1 85 ? 8.176 -0.197 -3.807 1.00 87.56 85 THR A C 1
ATOM 630 O O . THR A 1 85 ? 7.443 -0.256 -2.822 1.00 87.56 85 THR A O 1
ATOM 633 N N . LYS A 1 86 ? 9.342 0.460 -3.774 1.00 89.75 86 LYS A N 1
ATOM 634 C CA . LYS A 1 86 ? 9.889 1.059 -2.549 1.00 89.75 86 LYS A CA 1
ATOM 635 C C . LYS A 1 86 ? 8.937 2.085 -1.930 1.00 89.75 86 LYS A C 1
ATOM 637 O O . LYS A 1 86 ? 8.799 2.156 -0.706 1.00 89.75 86 LYS A O 1
ATOM 642 N N . LYS A 1 87 ? 8.279 2.905 -2.754 1.00 89.94 87 LYS A N 1
ATOM 643 C CA . LYS A 1 87 ? 7.321 3.902 -2.267 1.00 89.94 87 LYS A CA 1
ATOM 644 C C . LYS A 1 87 ? 6.076 3.254 -1.659 1.00 89.94 87 LYS A C 1
ATOM 646 O O . LYS A 1 87 ? 5.648 3.692 -0.589 1.00 89.94 87 LYS A O 1
ATOM 651 N N . ILE A 1 88 ? 5.536 2.228 -2.313 1.00 88.81 88 ILE A N 1
ATOM 652 C CA . ILE A 1 88 ? 4.364 1.471 -1.856 1.00 88.81 88 ILE A CA 1
ATOM 653 C C . ILE A 1 88 ? 4.678 0.703 -0.569 1.00 88.81 88 ILE A C 1
ATOM 655 O O . ILE A 1 88 ? 3.883 0.748 0.371 1.00 88.81 88 ILE A O 1
ATOM 659 N N . ASP A 1 89 ? 5.843 0.063 -0.486 1.00 88.56 89 ASP A N 1
ATOM 660 C CA . ASP A 1 89 ? 6.278 -0.685 0.697 1.00 88.56 89 ASP A CA 1
ATOM 661 C C . ASP A 1 89 ? 6.465 0.222 1.906 1.00 88.56 89 ASP A C 1
ATOM 663 O O . ASP A 1 89 ? 6.053 -0.127 3.016 1.00 88.56 89 ASP A O 1
ATOM 667 N N . HIS A 1 90 ? 6.999 1.428 1.695 1.00 88.31 90 HIS A N 1
ATOM 668 C CA . HIS A 1 90 ? 7.079 2.433 2.746 1.00 88.31 90 HIS A CA 1
ATOM 669 C C . HIS A 1 90 ? 5.686 2.781 3.294 1.00 88.31 90 HIS A C 1
ATOM 671 O O . HIS A 1 90 ? 5.463 2.699 4.500 1.00 88.31 90 HIS A O 1
ATOM 677 N N . CYS A 1 91 ? 4.719 3.092 2.422 1.00 85.88 91 CYS A N 1
ATOM 678 C CA . CYS A 1 91 ? 3.344 3.376 2.846 1.00 85.88 91 CYS A CA 1
ATOM 679 C C . CYS A 1 91 ? 2.693 2.171 3.540 1.00 85.88 91 CYS A C 1
ATOM 681 O O . CYS A 1 91 ? 2.006 2.330 4.547 1.00 85.88 91 CYS A O 1
ATOM 683 N N . SER A 1 92 ? 2.932 0.964 3.027 1.00 88.06 92 SER A N 1
ATOM 684 C CA . SER A 1 92 ? 2.410 -0.284 3.582 1.00 88.06 92 SER A CA 1
ATOM 685 C C . SER A 1 92 ? 2.946 -0.544 4.988 1.00 88.06 92 SER A C 1
ATOM 687 O O . SER A 1 92 ? 2.175 -0.871 5.888 1.00 88.06 92 SER A O 1
ATOM 689 N N . THR A 1 93 ? 4.245 -0.349 5.200 1.00 87.12 93 THR A N 1
ATOM 690 C CA . THR A 1 93 ? 4.891 -0.529 6.505 1.00 87.12 93 THR A CA 1
ATOM 691 C C . THR A 1 93 ? 4.353 0.473 7.520 1.00 87.12 93 THR A C 1
ATOM 693 O O . THR A 1 93 ? 3.912 0.077 8.600 1.00 87.12 93 THR A O 1
ATOM 696 N N . THR A 1 94 ? 4.298 1.754 7.148 1.00 87.06 94 THR A N 1
ATOM 697 C CA . THR A 1 94 ? 3.771 2.825 8.004 1.00 87.06 94 THR A CA 1
ATOM 698 C C . THR A 1 94 ? 2.309 2.580 8.376 1.00 87.06 94 THR A C 1
ATOM 700 O O . THR A 1 94 ? 1.939 2.684 9.546 1.00 87.06 94 THR A O 1
ATOM 703 N N . TYR A 1 95 ? 1.479 2.181 7.408 1.00 89.50 95 TYR A N 1
ATOM 704 C CA . TYR A 1 95 ? 0.082 1.825 7.650 1.00 89.50 95 TYR A CA 1
ATOM 705 C C . TYR A 1 95 ? -0.058 0.657 8.636 1.00 89.50 95 TYR A C 1
ATOM 707 O O . TYR A 1 95 ? -0.850 0.737 9.574 1.00 89.50 95 TYR A O 1
ATOM 715 N N . GLN A 1 96 ? 0.717 -0.418 8.462 1.00 84.69 96 GLN A N 1
ATOM 716 C CA . GLN A 1 96 ? 0.648 -1.589 9.343 1.00 84.69 96 GLN A CA 1
ATOM 717 C C . GLN A 1 96 ? 1.095 -1.264 10.770 1.00 84.69 96 GLN A C 1
ATOM 719 O O . GLN A 1 96 ? 0.455 -1.706 11.724 1.00 84.69 96 GLN A O 1
ATOM 724 N N . GLN A 1 97 ? 2.155 -0.468 10.933 1.00 86.44 97 GLN A N 1
ATOM 725 C CA . GLN A 1 97 ? 2.599 0.005 12.246 1.00 86.44 97 GLN A CA 1
ATOM 726 C C . GLN A 1 97 ? 1.512 0.836 12.929 1.00 86.44 97 GLN A C 1
ATOM 728 O O . GLN A 1 97 ? 1.133 0.550 14.063 1.00 86.44 97 GLN A O 1
ATOM 733 N N . LEU A 1 98 ? 0.948 1.814 12.220 1.00 83.88 98 LEU A N 1
ATOM 734 C CA . LEU A 1 98 ? -0.106 2.664 12.758 1.00 83.88 98 LEU A CA 1
ATOM 735 C C . LEU A 1 98 ? -1.360 1.858 13.120 1.00 83.88 98 LEU A C 1
ATOM 737 O O . LEU A 1 98 ? -1.927 2.048 14.192 1.00 83.88 98 LEU A O 1
ATOM 741 N N . ARG A 1 99 ? -1.765 0.910 12.271 1.00 85.75 99 ARG A N 1
ATOM 742 C CA . ARG A 1 99 ? -2.896 0.017 12.540 1.00 85.75 99 ARG A CA 1
ATOM 743 C C . ARG A 1 99 ? -2.676 -0.806 13.806 1.00 85.75 99 ARG A C 1
ATOM 745 O O . ARG A 1 99 ? -3.598 -0.915 14.614 1.00 85.75 99 ARG A O 1
ATOM 752 N N . LYS A 1 100 ? -1.478 -1.370 13.995 1.00 82.69 100 LYS A N 1
ATOM 753 C CA . LYS A 1 100 ? -1.121 -2.100 15.221 1.00 82.69 100 LYS A CA 1
ATOM 754 C C . LYS A 1 100 ? -1.226 -1.190 16.441 1.00 82.69 100 LYS A C 1
ATOM 756 O O . LYS A 1 100 ? -1.892 -1.562 17.400 1.00 82.69 100 LYS A O 1
ATOM 761 N N . ASN A 1 101 ? -0.669 0.016 16.363 1.00 82.06 101 ASN A N 1
ATOM 762 C CA . ASN A 1 101 ? -0.682 0.972 17.470 1.00 82.06 101 ASN A CA 1
ATOM 763 C C . ASN A 1 101 ? -2.110 1.403 17.843 1.00 82.06 101 ASN A C 1
ATOM 765 O O . ASN A 1 101 ? -2.486 1.327 19.006 1.00 82.06 101 ASN A O 1
ATOM 769 N N . VAL A 1 102 ? -2.955 1.728 16.860 1.00 80.62 102 VAL A N 1
ATOM 770 C CA . VAL A 1 102 ? -4.367 2.091 17.091 1.00 80.62 102 VAL A CA 1
ATOM 771 C C . VAL A 1 102 ? -5.188 0.924 17.643 1.00 80.62 102 VAL A C 1
ATOM 773 O O . VAL A 1 102 ? -6.114 1.131 18.426 1.00 80.62 102 VAL A O 1
ATOM 776 N N . THR A 1 103 ? -4.862 -0.310 17.254 1.00 76.12 103 THR A N 1
ATOM 777 C CA . THR A 1 103 ? -5.513 -1.513 17.801 1.00 76.12 103 THR A CA 1
ATOM 778 C C . THR A 1 103 ? -5.049 -1.798 19.232 1.00 76.12 103 THR A C 1
ATOM 780 O O . THR A 1 103 ? -5.824 -2.315 20.031 1.00 76.12 103 THR A O 1
ATOM 783 N N . ALA A 1 104 ? -3.810 -1.432 19.569 1.00 73.81 104 ALA A N 1
ATOM 784 C CA . ALA A 1 104 ? -3.249 -1.565 20.909 1.00 73.81 104 ALA A CA 1
ATOM 785 C C . ALA A 1 104 ? -3.798 -0.529 21.903 1.00 73.81 104 ALA A C 1
ATOM 787 O O . ALA A 1 104 ? -3.701 -0.760 23.109 1.00 73.81 104 ALA A O 1
ATOM 788 N N . ILE A 1 105 ? -4.405 0.572 21.429 1.00 72.00 105 ILE A N 1
ATOM 789 C CA . ILE A 1 105 ? -5.149 1.505 22.286 1.00 72.00 105 ILE A CA 1
ATOM 790 C C . ILE A 1 105 ? -6.330 0.745 22.899 1.00 72.00 105 ILE A C 1
ATOM 792 O O . ILE A 1 105 ? -7.380 0.537 22.278 1.00 72.00 105 ILE A O 1
ATOM 796 N N . ARG A 1 106 ? -6.121 0.298 24.138 1.00 57.84 106 ARG A N 1
ATOM 797 C CA . ARG A 1 106 ? -7.108 -0.395 24.954 1.00 57.84 106 ARG A CA 1
ATOM 798 C C . ARG A 1 106 ? -8.113 0.650 25.418 1.00 57.84 106 ARG A C 1
ATOM 800 O O . ARG A 1 106 ? -7.786 1.512 26.226 1.00 57.84 106 ARG A O 1
ATOM 807 N N . THR A 1 107 ? -9.336 0.585 24.905 1.00 55.47 107 THR A N 1
ATOM 808 C CA . THR A 1 107 ? -10.445 1.308 25.524 1.00 55.47 107 THR A CA 1
ATOM 809 C C . THR A 1 107 ? -10.584 0.771 26.944 1.00 55.47 107 THR A C 1
ATOM 811 O O . THR A 1 107 ? -10.771 -0.436 27.123 1.00 55.47 107 THR A O 1
ATOM 814 N N . GLY A 1 108 ? -10.444 1.647 27.944 1.00 47.44 108 GLY A N 1
ATOM 815 C CA . GLY A 1 108 ? -10.861 1.346 29.312 1.00 47.44 108 GLY A CA 1
ATOM 816 C C . GLY A 1 108 ? -12.326 0.888 29.342 1.00 47.44 108 GLY A C 1
ATOM 817 O O . GLY A 1 108 ? -13.020 1.009 28.324 1.00 47.44 108 GLY A O 1
ATOM 818 N N . PRO A 1 109 ? -12.798 0.319 30.467 1.00 41.53 109 PRO A N 1
ATOM 819 C CA . PRO A 1 109 ? -14.182 -0.126 30.575 1.00 41.53 109 PRO A CA 1
ATOM 820 C C . PRO A 1 109 ? -15.090 1.019 30.134 1.00 41.53 109 PRO A C 1
ATOM 822 O O . PRO A 1 109 ? -14.850 2.169 30.503 1.00 41.53 109 PRO A O 1
ATOM 825 N N . ALA A 1 110 ? -16.061 0.699 29.274 1.00 38.38 110 ALA A N 1
ATOM 826 C CA . ALA A 1 110 ? -17.087 1.639 28.855 1.00 38.38 110 ALA A CA 1
ATOM 827 C C . ALA A 1 110 ? -17.556 2.387 30.101 1.00 38.38 110 ALA A C 1
ATOM 829 O O . ALA A 1 110 ? -17.998 1.746 31.053 1.00 38.38 110 ALA A O 1
ATOM 830 N N . VAL A 1 111 ? -17.356 3.706 30.121 1.00 37.62 111 VAL A N 1
ATOM 831 C CA . VAL A 1 111 ? -17.838 4.557 31.202 1.00 37.62 111 VAL A CA 1
ATOM 832 C C . VAL A 1 111 ? -19.319 4.237 31.345 1.00 37.62 111 VAL A C 1
ATOM 834 O O . VAL A 1 111 ? -20.100 4.505 30.429 1.00 37.62 111 VAL A O 1
ATOM 837 N N . GLU A 1 112 ? -19.680 3.584 32.453 1.00 34.66 112 GLU A N 1
ATOM 838 C CA . GLU A 1 112 ? -21.055 3.544 32.917 1.00 34.66 112 GLU A CA 1
ATOM 839 C C . GLU A 1 112 ? -21.481 5.003 32.988 1.00 34.66 112 GLU A C 1
ATOM 841 O O . GLU A 1 112 ? -20.972 5.787 33.788 1.00 34.66 112 GLU A O 1
ATOM 846 N N . VAL A 1 113 ? -22.338 5.385 32.045 1.00 37.88 113 VAL A N 1
ATOM 847 C CA . VAL A 1 113 ? -23.051 6.651 32.076 1.00 37.88 113 VAL A CA 1
ATOM 848 C C . VAL A 1 113 ? -23.641 6.750 33.477 1.00 37.88 113 VAL A C 1
ATOM 850 O O . VAL A 1 113 ? -24.432 5.887 33.857 1.00 37.88 113 VAL A O 1
ATOM 853 N N . GLY A 1 114 ? -23.194 7.744 34.249 1.00 33.03 114 GLY A N 1
ATOM 854 C CA . GLY A 1 114 ? -23.651 7.966 35.613 1.00 33.03 114 GLY A CA 1
ATOM 855 C C . GLY A 1 114 ? -25.174 7.978 35.644 1.00 33.03 114 GLY A C 1
ATOM 856 O O . GLY A 1 114 ? -25.809 8.894 35.120 1.00 33.03 114 GLY A O 1
ATOM 857 N N . LEU A 1 115 ? -25.751 6.929 36.226 1.00 35.56 115 LEU A N 1
ATOM 858 C CA . LEU A 1 115 ? -27.175 6.793 36.511 1.00 35.56 115 LEU A CA 1
ATOM 859 C C . LEU A 1 115 ? -27.525 7.676 37.717 1.00 35.56 115 LEU A C 1
ATOM 861 O O . LEU A 1 115 ? -27.996 7.182 38.731 1.00 35.56 115 LEU A O 1
ATOM 865 N N . ASP A 1 116 ? -27.290 8.983 37.618 1.00 38.16 116 ASP A N 1
ATOM 866 C CA . ASP A 1 116 ? -27.613 9.934 38.693 1.00 38.16 116 ASP A CA 1
ATOM 867 C C . ASP A 1 116 ? -29.022 10.530 38.569 1.00 38.16 116 ASP A C 1
ATOM 869 O O . ASP A 1 116 ? -29.379 11.465 39.279 1.00 38.16 116 ASP A O 1
ATOM 873 N N . GLN A 1 117 ? -29.869 9.980 37.693 1.00 39.44 117 GLN A N 1
ATOM 874 C CA . GLN A 1 117 ? -31.288 10.337 37.616 1.00 39.44 117 GLN A CA 1
ATOM 875 C C . GLN A 1 117 ? -32.138 9.111 37.271 1.00 39.44 117 GLN A C 1
ATOM 877 O O . GLN A 1 117 ? -32.626 8.967 36.152 1.00 39.44 117 GLN A O 1
ATOM 882 N N . VAL A 1 118 ? -32.321 8.211 38.238 1.00 33.53 118 VAL A N 1
ATOM 883 C CA . VAL A 1 118 ? -33.428 7.245 38.206 1.00 33.53 118 VAL A CA 1
ATOM 884 C C . VAL A 1 118 ? -34.527 7.788 39.127 1.00 33.53 118 VAL A C 1
ATOM 886 O O . VAL A 1 118 ? -34.283 7.922 40.325 1.00 33.53 118 VAL A O 1
ATOM 889 N N . PRO A 1 119 ? -35.714 8.151 38.605 1.00 40.88 119 PRO A N 1
ATOM 890 C CA . PRO A 1 119 ? -36.861 8.506 39.433 1.00 40.88 119 PRO A CA 1
ATOM 891 C C . PRO A 1 119 ? -37.255 7.331 40.338 1.00 40.88 119 PRO A C 1
ATOM 893 O O . PRO A 1 119 ? -37.366 6.198 39.874 1.00 40.88 119 PRO A O 1
ATOM 896 N N . ASP A 1 120 ? -37.497 7.631 41.613 1.00 41.38 120 ASP A N 1
ATOM 897 C CA . ASP A 1 120 ? -37.696 6.716 42.754 1.00 41.38 120 ASP A CA 1
ATOM 898 C C . ASP A 1 120 ? -38.980 5.847 42.705 1.00 41.38 120 ASP A C 1
ATOM 900 O O . ASP A 1 120 ? -39.428 5.307 43.713 1.00 41.38 120 ASP A O 1
ATOM 904 N N . TYR A 1 121 ? -39.616 5.682 41.539 1.00 41.12 121 TYR A N 1
ATOM 905 C CA . TYR A 1 121 ? -40.711 4.721 41.382 1.00 41.12 121 TYR A CA 1
ATOM 906 C C . TYR A 1 121 ? -40.934 4.328 39.916 1.00 41.12 121 TYR A C 1
ATOM 908 O O . TYR A 1 121 ? -41.370 5.141 39.101 1.00 41.12 121 TYR A O 1
ATOM 916 N N . VAL A 1 122 ? -40.686 3.057 39.582 1.00 43.28 122 VAL A N 1
ATOM 917 C CA . VAL A 1 122 ? -41.067 2.448 38.297 1.00 43.28 122 VAL A CA 1
ATOM 918 C C . VAL A 1 122 ? -41.938 1.232 38.596 1.00 43.28 122 VAL A C 1
ATOM 920 O O . VAL A 1 122 ? -41.544 0.358 39.367 1.00 43.28 122 VAL A O 1
ATOM 923 N N . ALA A 1 123 ? -43.137 1.192 38.009 1.00 48.31 123 ALA A N 1
ATOM 924 C CA . ALA A 1 123 ? -44.074 0.083 38.160 1.00 48.31 123 ALA A CA 1
ATOM 925 C C . ALA A 1 123 ? -43.412 -1.262 37.771 1.00 48.31 123 ALA A C 1
ATOM 927 O O . ALA A 1 123 ? -42.650 -1.304 36.799 1.00 48.31 123 ALA A O 1
ATOM 928 N N . PRO A 1 124 ? -43.703 -2.368 38.485 1.00 52.94 124 PRO A N 1
ATOM 929 C CA . PRO A 1 124 ? -43.017 -3.654 38.305 1.00 52.94 124 PRO A CA 1
ATOM 930 C C . PRO A 1 124 ? -43.156 -4.235 36.888 1.00 52.94 124 PRO A C 1
ATOM 932 O O . PRO A 1 124 ? -42.261 -4.933 36.419 1.00 52.94 124 PRO A O 1
ATOM 935 N N . GLU A 1 125 ? -44.226 -3.880 36.176 1.00 52.91 125 GLU A N 1
ATOM 936 C CA . GLU A 1 125 ? -44.496 -4.304 34.796 1.00 52.91 125 GLU A CA 1
ATOM 937 C C . GLU A 1 125 ? -43.485 -3.709 33.794 1.00 52.91 125 GL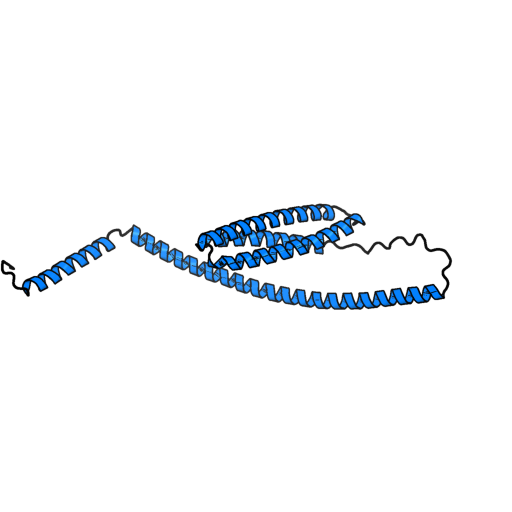U A C 1
ATOM 939 O O . GLU A 1 125 ? -42.999 -4.407 32.906 1.00 52.91 125 GLU A O 1
ATOM 944 N N . PHE A 1 126 ? -43.065 -2.453 33.994 1.00 45.53 126 PHE A N 1
ATOM 945 C CA . PHE A 1 126 ? -42.047 -1.801 33.160 1.00 45.53 126 PHE A CA 1
ATOM 946 C C . PHE A 1 126 ? -40.634 -2.323 33.440 1.00 45.53 126 PHE A C 1
ATOM 948 O O . PHE A 1 126 ? -39.799 -2.348 32.537 1.00 45.53 126 PHE A O 1
ATOM 955 N N . LEU A 1 127 ? -40.349 -2.758 34.672 1.00 49.06 127 LEU A N 1
ATOM 956 C CA . LEU A 1 127 ? -39.062 -3.367 35.019 1.00 49.06 127 LEU A CA 1
ATOM 957 C C . LEU A 1 127 ? -38.885 -4.738 34.361 1.00 49.06 127 LEU A C 1
ATOM 959 O O . LEU A 1 127 ? -37.770 -5.066 33.964 1.00 49.06 127 LEU A O 1
ATOM 963 N N . GLN A 1 128 ? -39.963 -5.508 34.200 1.00 56.34 128 GLN A N 1
ATOM 964 C CA . GLN A 1 128 ? -39.930 -6.797 33.508 1.00 56.34 128 GLN A CA 1
ATOM 965 C C . GLN A 1 128 ? -39.727 -6.632 32.000 1.00 56.34 128 GLN A C 1
ATOM 967 O O . GLN A 1 128 ? -38.822 -7.252 31.447 1.00 56.34 128 GLN A O 1
ATOM 972 N N . GLU A 1 129 ? -40.468 -5.725 31.356 1.00 53.41 129 GLU A N 1
ATOM 973 C CA . GLU A 1 129 ? -40.309 -5.458 29.921 1.00 53.41 129 GLU A CA 1
ATOM 974 C C . GLU A 1 129 ? -38.920 -4.875 29.601 1.00 53.41 129 GLU A C 1
ATOM 976 O O . GLU A 1 129 ? -38.282 -5.255 28.618 1.00 53.41 129 GLU A O 1
ATOM 981 N N . LEU A 1 130 ? -38.395 -3.987 30.457 1.00 49.00 130 LEU A N 1
ATOM 982 C CA . LEU A 1 130 ? -37.058 -3.414 30.287 1.00 49.00 130 LEU A CA 1
ATOM 983 C C . LEU A 1 130 ? -35.947 -4.435 30.582 1.00 49.00 130 LEU A C 1
ATOM 985 O O . LEU A 1 130 ? -34.915 -4.412 29.908 1.00 49.00 130 LEU A O 1
ATOM 989 N N . ALA A 1 131 ? -36.144 -5.335 31.552 1.00 55.69 131 ALA A N 1
ATOM 990 C CA . ALA A 1 131 ? -35.214 -6.423 31.848 1.00 55.69 131 ALA A CA 1
ATOM 991 C C . ALA A 1 131 ? -35.166 -7.447 30.709 1.00 55.69 131 ALA A C 1
ATOM 993 O O . ALA A 1 131 ? -34.069 -7.817 30.294 1.00 55.69 131 ALA A O 1
ATOM 994 N N . GLU A 1 132 ? -36.310 -7.828 30.135 1.00 60.91 132 GLU A N 1
ATOM 995 C CA . GLU A 1 132 ? -36.370 -8.706 28.961 1.00 60.91 132 GLU A CA 1
ATOM 996 C C . GLU A 1 132 ? -35.718 -8.057 27.736 1.00 60.91 132 GLU A C 1
ATOM 998 O O . GLU A 1 132 ? -34.853 -8.670 27.115 1.00 60.91 132 GLU A O 1
ATOM 1003 N N . LYS A 1 133 ? -35.994 -6.775 27.450 1.00 59.56 133 LYS A N 1
ATOM 1004 C CA . LYS A 1 133 ? -35.330 -6.043 26.350 1.00 59.56 133 LYS A CA 1
ATOM 1005 C C . LYS A 1 133 ? -33.822 -5.898 26.548 1.00 59.56 133 LYS A C 1
ATOM 1007 O O . LYS A 1 133 ? -33.063 -5.867 25.576 1.00 59.56 133 LYS A O 1
ATOM 1012 N N . LYS A 1 134 ? -33.367 -5.746 27.796 1.00 60.09 134 LYS A N 1
ATOM 1013 C CA . LYS A 1 134 ? -31.937 -5.679 28.125 1.00 60.09 134 LYS A CA 1
ATOM 1014 C C . LYS A 1 134 ? -31.295 -7.057 27.960 1.00 60.09 134 LYS A C 1
ATOM 1016 O O . LYS A 1 134 ? -30.207 -7.132 27.399 1.00 60.09 134 LYS A O 1
ATOM 1021 N N . GLN A 1 135 ? -31.982 -8.124 28.359 1.00 54.31 135 GLN A N 1
ATOM 1022 C CA . GLN A 1 135 ? -31.510 -9.499 28.223 1.00 54.31 135 GLN A CA 1
ATOM 1023 C C . GLN A 1 135 ? -31.445 -9.947 26.755 1.00 54.31 135 GLN A C 1
ATOM 1025 O O . GLN A 1 135 ? -30.433 -10.499 26.334 1.00 54.31 135 GLN A O 1
ATOM 1030 N N . GLU A 1 136 ? -32.445 -9.598 25.945 1.00 63.50 136 GLU A N 1
ATOM 1031 C CA . GLU A 1 136 ? -32.478 -9.847 24.497 1.00 63.50 136 GLU A CA 1
ATOM 1032 C C . GLU A 1 136 ? -31.339 -9.109 23.769 1.00 63.50 136 GLU A C 1
ATOM 1034 O O . GLU A 1 136 ? -30.647 -9.668 22.911 1.00 63.50 136 GLU A O 1
ATOM 1039 N N . LYS A 1 137 ? -31.068 -7.853 24.153 1.00 60.06 137 LYS A N 1
ATOM 1040 C CA . LYS A 1 137 ? -29.914 -7.098 23.639 1.00 60.06 137 LYS A CA 1
ATOM 1041 C C . LYS A 1 137 ? -28.578 -7.692 24.082 1.00 60.06 137 LYS A C 1
ATOM 1043 O O . LYS A 1 137 ? -27.622 -7.659 23.313 1.00 60.06 137 LYS A O 1
ATOM 1048 N N . ILE A 1 138 ? -28.492 -8.239 25.293 1.00 56.19 138 ILE A N 1
ATOM 1049 C CA . ILE A 1 138 ? -27.285 -8.912 25.788 1.00 56.19 138 ILE A CA 1
ATOM 1050 C C . ILE A 1 138 ? -27.051 -10.231 25.037 1.00 56.19 138 ILE A C 1
ATOM 1052 O O . ILE A 1 138 ? -25.917 -10.506 24.646 1.00 56.19 138 ILE A O 1
ATOM 1056 N N . GLU A 1 139 ? -28.094 -11.015 24.764 1.00 58.25 139 GLU A N 1
ATOM 1057 C CA . GLU A 1 139 ? -27.984 -12.262 23.997 1.00 58.25 139 GLU A CA 1
ATOM 1058 C C . GLU A 1 139 ? -27.612 -12.016 22.534 1.00 58.25 139 GLU A C 1
ATOM 1060 O O . GLU A 1 139 ? -26.697 -12.655 22.010 1.00 58.25 139 GLU A O 1
ATOM 1065 N N . THR A 1 140 ? -28.239 -11.038 21.879 1.00 64.94 140 THR A N 1
ATOM 1066 C CA . THR A 1 140 ? -27.880 -10.657 20.502 1.00 64.94 140 THR A CA 1
ATOM 1067 C C . THR A 1 140 ? -26.451 -10.116 20.413 1.00 64.94 140 THR A C 1
ATOM 1069 O O . THR A 1 140 ? -25.720 -10.452 19.474 1.00 64.94 140 THR A O 1
ATOM 1072 N N . LEU A 1 141 ? -25.986 -9.364 21.416 1.00 52.69 141 LEU A N 1
ATOM 1073 C CA . LEU A 1 141 ? -24.596 -8.912 21.492 1.00 52.69 141 LEU A CA 1
ATOM 1074 C C . LEU A 1 141 ? -23.625 -10.079 21.736 1.00 52.69 141 LEU A C 1
ATOM 1076 O O . LEU A 1 141 ? -22.585 -10.149 21.081 1.00 52.69 141 LEU A O 1
ATOM 1080 N N . ALA A 1 142 ? -23.969 -11.033 22.604 1.00 54.50 142 ALA A N 1
ATOM 1081 C CA . ALA A 1 142 ? -23.160 -12.226 22.861 1.00 54.50 142 ALA A CA 1
ATOM 1082 C C . ALA A 1 142 ? -23.014 -13.110 21.609 1.00 54.50 142 ALA A C 1
ATOM 1084 O O . ALA A 1 142 ? -21.919 -13.599 21.313 1.00 54.50 142 ALA A O 1
ATOM 1085 N N . ILE A 1 143 ? -24.087 -13.262 20.826 1.00 63.38 143 ILE A N 1
ATOM 1086 C CA . ILE A 1 143 ? -24.060 -13.961 19.533 1.00 63.38 143 ILE A CA 1
ATOM 1087 C C . ILE A 1 143 ? -23.164 -13.211 18.539 1.00 63.38 143 ILE A C 1
ATOM 1089 O O . ILE A 1 143 ? -22.320 -13.830 17.887 1.00 63.38 143 ILE A O 1
ATOM 1093 N N . THR A 1 144 ? -23.282 -11.882 18.472 1.00 51.47 144 THR A N 1
ATOM 1094 C CA . THR A 1 144 ? -22.472 -11.042 17.575 1.00 51.47 144 THR A CA 1
ATOM 1095 C C . THR A 1 144 ? -20.982 -11.125 17.920 1.00 51.47 144 THR A C 1
ATOM 1097 O O . THR A 1 144 ? -20.157 -11.338 17.035 1.00 51.47 144 THR A O 1
ATOM 1100 N N . VAL A 1 145 ? -20.615 -11.060 19.204 1.00 52.06 145 VAL A N 1
ATOM 1101 C CA . VAL A 1 145 ? -19.224 -11.207 19.673 1.00 52.06 145 VAL A CA 1
ATOM 1102 C C . VAL A 1 145 ? -18.673 -12.603 19.369 1.00 52.06 145 VAL A C 1
ATOM 1104 O O . VAL A 1 145 ? -17.519 -12.734 18.959 1.00 52.06 145 VAL A O 1
ATOM 1107 N N . LYS A 1 146 ? -19.491 -13.654 19.496 1.00 62.03 146 LYS A N 1
ATOM 1108 C CA . LYS A 1 146 ? -19.093 -15.028 19.154 1.00 62.03 146 LYS A CA 1
ATOM 1109 C C . LYS A 1 146 ? -18.800 -15.183 17.659 1.00 62.03 146 LYS A C 1
ATOM 1111 O O . LYS A 1 146 ? -17.785 -15.780 17.299 1.00 62.03 146 LYS A O 1
ATOM 1116 N N . GLN A 1 147 ? -19.636 -14.603 16.797 1.00 59.41 147 GLN A N 1
ATOM 1117 C CA . GLN A 1 147 ? -19.393 -14.559 15.351 1.00 59.41 147 GLN A CA 1
ATOM 1118 C C . GLN A 1 147 ? -18.141 -13.740 15.016 1.00 59.41 147 GLN A C 1
ATOM 1120 O O . GLN A 1 147 ? -17.332 -14.152 14.186 1.00 59.41 147 GLN A O 1
ATOM 1125 N N . MET A 1 148 ? -17.929 -12.619 15.706 1.00 45.50 148 MET A N 1
ATOM 1126 C CA . MET A 1 148 ? -16.761 -11.761 15.518 1.00 45.50 148 MET A CA 1
ATOM 1127 C C . MET A 1 148 ? -15.457 -12.474 15.904 1.00 45.50 148 MET A C 1
ATOM 1129 O O . MET A 1 148 ? -14.479 -12.383 15.168 1.00 45.50 148 MET A O 1
ATOM 1133 N N . ASN A 1 149 ? -15.461 -13.270 16.978 1.00 52.75 149 ASN A N 1
ATOM 1134 C CA . ASN A 1 149 ? -14.320 -14.106 17.371 1.00 52.75 149 ASN A CA 1
ATOM 1135 C C . ASN A 1 149 ? -14.018 -15.210 16.344 1.00 52.75 149 ASN A C 1
ATOM 1137 O O . ASN A 1 149 ? -12.855 -15.469 16.040 1.00 52.75 149 ASN A O 1
ATOM 1141 N N . GLN A 1 150 ? -15.047 -15.834 15.759 1.00 57.56 150 GLN A N 1
ATOM 1142 C CA . GLN A 1 150 ? -14.860 -16.813 14.679 1.00 57.56 150 GLN A CA 1
ATOM 1143 C C . GLN A 1 150 ? -14.280 -16.171 13.412 1.00 57.56 150 GLN A C 1
ATOM 1145 O O . GLN A 1 150 ? -13.391 -16.737 12.776 1.00 57.56 150 GLN A O 1
ATOM 1150 N N . ILE A 1 151 ? -14.750 -14.974 13.057 1.00 59.09 151 ILE A N 1
ATOM 1151 C CA . ILE A 1 151 ? -14.222 -14.206 11.924 1.00 59.09 151 ILE A CA 1
ATOM 1152 C C . ILE A 1 151 ? -12.774 -13.787 12.196 1.00 59.09 151 ILE A C 1
ATOM 1154 O O . ILE A 1 151 ? -11.932 -13.900 11.310 1.00 59.09 151 ILE A O 1
ATOM 1158 N N . GLN A 1 152 ? -12.460 -13.361 13.419 1.00 37.75 152 GLN A N 1
ATOM 1159 C CA . GLN A 1 152 ? -11.106 -12.982 13.806 1.00 37.75 152 GLN A CA 1
ATOM 1160 C C . GLN A 1 152 ? -10.148 -14.176 13.744 1.00 37.75 152 GLN A C 1
ATOM 1162 O O . GLN A 1 152 ? -9.068 -14.029 13.187 1.00 37.75 152 GLN A O 1
ATOM 1167 N N . GLY A 1 153 ? -10.564 -15.367 14.188 1.00 51.06 153 GLY A N 1
ATOM 1168 C CA . GLY A 1 153 ? -9.783 -16.601 14.026 1.00 51.06 153 GLY A CA 1
ATOM 1169 C C . GLY A 1 153 ? -9.465 -16.915 12.561 1.00 51.06 153 GLY A C 1
ATOM 1170 O O . GLY A 1 153 ? -8.305 -17.125 12.217 1.00 51.06 153 GLY A O 1
ATOM 1171 N N . ARG A 1 154 ? -10.469 -16.832 11.678 1.00 61.56 154 ARG A N 1
ATOM 1172 C CA . ARG A 1 154 ? -10.284 -17.026 10.229 1.00 61.56 154 ARG A CA 1
ATOM 1173 C C . ARG A 1 154 ? -9.384 -15.975 9.576 1.00 61.56 154 ARG A C 1
ATOM 1175 O O . ARG A 1 154 ? -8.695 -16.276 8.608 1.00 61.56 154 ARG A O 1
ATOM 1182 N N . ILE A 1 155 ? -9.420 -14.732 10.056 1.00 49.06 155 ILE A N 1
ATOM 1183 C CA . ILE A 1 155 ? -8.540 -13.664 9.563 1.00 49.06 155 ILE A CA 1
ATOM 1184 C C . ILE A 1 155 ? -7.094 -13.934 9.983 1.00 49.06 155 ILE A C 1
ATOM 1186 O O . ILE A 1 155 ? -6.197 -13.724 9.173 1.00 49.06 155 ILE A O 1
ATOM 1190 N N . THR A 1 156 ? -6.865 -14.404 11.212 1.00 53.94 156 THR A N 1
ATOM 1191 C CA . THR A 1 156 ? -5.525 -14.772 11.692 1.00 53.94 156 THR A CA 1
ATOM 1192 C C . THR A 1 156 ? -4.954 -15.939 10.887 1.00 53.94 156 THR A C 1
ATOM 1194 O O . THR A 1 156 ? -3.837 -15.840 10.402 1.00 53.94 156 THR A O 1
ATOM 1197 N N . GLU A 1 157 ? -5.756 -16.974 10.625 1.00 67.88 157 GLU A N 1
ATOM 1198 C CA . GLU A 1 157 ? -5.366 -18.111 9.778 1.00 67.88 157 GLU A CA 1
ATOM 1199 C C . GLU A 1 157 ? -4.992 -17.668 8.351 1.00 67.88 157 GLU A C 1
ATOM 1201 O O . GLU A 1 157 ? -3.951 -18.048 7.823 1.00 67.88 157 GLU A O 1
ATOM 1206 N N . LYS A 1 158 ? -5.784 -16.773 7.742 1.00 58.50 158 LYS A N 1
ATOM 1207 C CA . LYS A 1 158 ? -5.476 -16.213 6.414 1.00 58.50 158 LYS A CA 1
ATOM 1208 C C . LYS A 1 158 ? -4.276 -15.262 6.403 1.00 58.50 158 LYS A C 1
ATOM 1210 O O . LYS A 1 158 ? -3.684 -15.053 5.347 1.00 58.50 158 LYS A O 1
ATOM 1215 N N . LEU A 1 159 ? -3.932 -14.660 7.540 1.00 54.00 159 LEU A N 1
ATOM 1216 C CA . LEU A 1 159 ? -2.719 -13.854 7.692 1.00 54.00 159 LEU A CA 1
ATOM 1217 C C . LEU A 1 159 ? -1.474 -14.737 7.787 1.00 54.00 159 LEU A C 1
ATOM 1219 O O . LEU A 1 159 ? -0.464 -14.374 7.190 1.00 54.00 159 LEU A O 1
ATOM 1223 N N . ASP A 1 160 ? -1.564 -15.882 8.463 1.00 61.41 160 ASP A N 1
ATOM 1224 C CA . ASP A 1 160 ? -0.472 -16.855 8.545 1.00 61.41 160 ASP A CA 1
ATOM 1225 C C . ASP A 1 160 ? -0.212 -17.509 7.178 1.00 61.41 160 ASP A C 1
ATOM 1227 O O . ASP A 1 160 ? 0.927 -17.505 6.715 1.00 61.41 160 ASP A O 1
ATOM 1231 N N . GLU A 1 161 ? -1.263 -17.927 6.457 1.00 67.50 161 GLU A N 1
ATOM 1232 C CA . GLU A 1 161 ? -1.136 -18.372 5.054 1.00 67.50 161 GLU A CA 1
ATOM 1233 C C . GLU A 1 161 ? -0.509 -17.278 4.166 1.00 67.50 161 GLU A C 1
ATOM 1235 O O . GLU A 1 161 ? 0.316 -17.543 3.293 1.00 67.50 161 GLU A O 1
ATOM 1240 N N . GLY A 1 162 ? -0.891 -16.015 4.385 1.00 45.66 162 GLY A N 1
ATOM 1241 C CA . GLY A 1 162 ? -0.337 -14.880 3.653 1.00 45.66 162 GLY A CA 1
ATOM 1242 C C . GLY A 1 162 ? 1.145 -14.631 3.947 1.00 45.66 162 GLY A C 1
ATOM 1243 O O . GLY A 1 162 ? 1.872 -14.222 3.044 1.00 45.66 162 GLY A O 1
ATOM 1244 N N . ALA A 1 163 ? 1.596 -14.876 5.180 1.00 59.03 163 ALA A N 1
ATOM 1245 C CA . ALA A 1 163 ? 2.996 -14.748 5.574 1.00 59.03 163 ALA A CA 1
ATOM 1246 C C . ALA A 1 163 ? 3.866 -15.838 4.931 1.00 59.03 163 ALA A C 1
ATOM 1248 O O . ALA A 1 163 ? 4.946 -15.528 4.437 1.00 59.03 163 ALA A O 1
ATOM 1249 N N . GLU A 1 164 ? 3.364 -17.073 4.859 1.00 65.88 164 GLU A N 1
ATOM 1250 C CA . GLU A 1 164 ? 4.040 -18.192 4.189 1.00 65.88 164 GLU A CA 1
ATOM 1251 C C . GLU A 1 164 ? 4.220 -17.925 2.685 1.00 65.88 164 GLU A C 1
ATOM 1253 O O . GLU A 1 164 ? 5.321 -18.040 2.150 1.00 65.88 164 GLU A O 1
ATOM 1258 N N . ILE A 1 165 ? 3.172 -17.436 2.011 1.00 65.62 165 ILE A N 1
ATOM 1259 C CA . ILE A 1 165 ? 3.253 -17.045 0.594 1.00 65.62 165 ILE A CA 1
ATOM 1260 C C . ILE A 1 165 ? 4.247 -15.890 0.392 1.00 65.62 165 ILE A C 1
ATOM 1262 O O . ILE A 1 165 ? 4.928 -15.820 -0.633 1.00 65.62 165 ILE A O 1
ATOM 1266 N N . MET A 1 166 ? 4.329 -14.958 1.343 1.00 63.25 166 MET A N 1
ATOM 1267 C CA . MET A 1 166 ? 5.224 -13.805 1.244 1.00 63.25 166 MET A CA 1
ATOM 1268 C C . MET A 1 166 ? 6.694 -14.210 1.391 1.00 63.25 166 MET A C 1
ATOM 1270 O O . MET A 1 166 ? 7.527 -13.697 0.643 1.00 63.25 166 MET A O 1
ATOM 1274 N N . ASP A 1 167 ? 6.990 -15.171 2.266 1.00 69.50 167 ASP A N 1
ATOM 1275 C CA . ASP A 1 167 ? 8.329 -15.745 2.430 1.00 69.50 167 ASP A CA 1
ATOM 1276 C C . ASP A 1 167 ? 8.765 -16.524 1.173 1.00 69.50 167 ASP A C 1
ATOM 1278 O O . ASP A 1 167 ? 9.886 -16.374 0.682 1.00 69.50 167 ASP A O 1
ATOM 1282 N N . ASP A 1 168 ? 7.850 -17.269 0.547 1.00 71.31 168 ASP A N 1
ATOM 1283 C CA . ASP A 1 168 ? 8.102 -17.939 -0.735 1.00 71.31 168 ASP A CA 1
ATOM 1284 C C . ASP A 1 168 ? 8.385 -16.953 -1.877 1.00 71.31 168 ASP A C 1
ATOM 1286 O O . ASP A 1 168 ? 9.289 -17.169 -2.698 1.00 71.31 168 ASP A O 1
ATOM 1290 N N . VAL A 1 169 ? 7.648 -15.840 -1.928 1.00 69.06 169 VAL A N 1
ATOM 1291 C CA . VAL A 1 169 ? 7.871 -14.772 -2.910 1.00 69.06 169 VAL A CA 1
ATOM 1292 C C . VAL A 1 169 ? 9.216 -14.084 -2.671 1.00 69.06 169 VAL A C 1
ATOM 1294 O O . VAL A 1 169 ? 9.958 -13.870 -3.633 1.00 69.06 169 VAL A O 1
ATOM 1297 N N . GLU A 1 170 ? 9.578 -13.782 -1.424 1.00 68.62 170 GLU A N 1
ATOM 1298 C CA . GLU A 1 170 ? 10.868 -13.176 -1.075 1.00 68.62 170 GLU A CA 1
ATOM 1299 C C . GLU A 1 170 ? 12.033 -14.108 -1.444 1.00 68.62 170 GLU A C 1
ATOM 1301 O O . GLU A 1 170 ? 12.964 -13.707 -2.153 1.00 68.62 170 GLU A O 1
ATOM 1306 N N . ASN A 1 171 ? 11.920 -15.396 -1.115 1.00 74.62 171 ASN A N 1
ATOM 1307 C CA . ASN A 1 171 ? 12.876 -16.428 -1.513 1.00 74.62 171 ASN A CA 1
ATOM 1308 C C . ASN A 1 171 ? 12.975 -16.594 -3.041 1.00 74.62 171 ASN A C 1
ATOM 1310 O O . ASN A 1 171 ? 14.052 -16.900 -3.576 1.00 74.62 171 ASN A O 1
ATOM 1314 N N . GLY A 1 172 ? 11.873 -16.394 -3.767 1.00 69.56 172 GLY A N 1
ATOM 1315 C CA . GLY A 1 172 ? 11.835 -16.360 -5.228 1.00 69.56 172 GLY A CA 1
ATOM 1316 C C . GLY A 1 172 ? 12.559 -15.143 -5.812 1.00 69.56 172 GLY A C 1
ATOM 1317 O O . GLY A 1 172 ? 13.362 -15.286 -6.740 1.00 69.56 172 GLY A O 1
ATOM 1318 N N . ILE A 1 173 ? 12.339 -13.957 -5.238 1.00 63.41 173 ILE A N 1
ATOM 1319 C CA . ILE A 1 173 ? 12.975 -12.699 -5.651 1.00 63.41 173 ILE A CA 1
ATOM 1320 C C . ILE A 1 173 ? 14.485 -12.751 -5.414 1.00 63.41 173 ILE A C 1
ATOM 1322 O O . ILE A 1 173 ? 15.246 -12.404 -6.318 1.00 63.41 173 ILE A O 1
ATOM 1326 N N . VAL A 1 174 ? 14.942 -13.244 -4.259 1.00 73.69 174 VAL A N 1
ATOM 1327 C CA . VAL A 1 174 ? 16.377 -13.394 -3.952 1.00 73.69 174 VAL A CA 1
ATOM 1328 C C . VAL A 1 174 ? 17.054 -14.339 -4.949 1.00 73.69 174 VAL A C 1
ATOM 1330 O O . VAL A 1 174 ? 18.120 -14.023 -5.489 1.00 73.69 174 VAL A O 1
ATOM 1333 N N . ARG A 1 175 ? 16.414 -15.470 -5.280 1.00 70.56 175 ARG A N 1
ATOM 1334 C CA . ARG A 1 175 ? 16.911 -16.395 -6.314 1.00 70.56 175 ARG A CA 1
ATOM 1335 C C . ARG A 1 175 ? 16.964 -15.750 -7.699 1.00 70.56 175 ARG A C 1
ATOM 1337 O O . ARG A 1 175 ? 17.943 -15.945 -8.424 1.00 70.56 175 ARG A O 1
ATOM 1344 N N . ALA A 1 176 ? 15.949 -14.974 -8.069 1.00 67.25 176 ALA A N 1
ATOM 1345 C CA . ALA A 1 176 ? 15.925 -14.256 -9.339 1.00 67.25 176 ALA A CA 1
ATOM 1346 C C . ALA A 1 176 ? 17.029 -13.186 -9.409 1.00 67.25 176 ALA A C 1
ATOM 1348 O O . ALA A 1 176 ? 17.738 -13.115 -10.414 1.00 67.25 176 ALA A O 1
ATOM 1349 N N . HIS A 1 177 ? 17.244 -12.423 -8.333 1.00 65.56 177 HIS A N 1
ATOM 1350 C CA . HIS A 1 177 ? 18.293 -11.404 -8.252 1.00 65.56 177 HIS A CA 1
ATOM 1351 C C . HIS A 1 177 ? 19.690 -12.015 -8.415 1.00 65.56 177 HIS A C 1
ATOM 1353 O O . HIS A 1 177 ? 20.481 -11.536 -9.225 1.00 65.56 177 HIS A O 1
ATOM 1359 N N . GLY A 1 178 ? 19.965 -13.147 -7.756 1.00 72.62 178 GLY A N 1
ATOM 1360 C CA . GLY A 1 178 ? 21.241 -13.857 -7.906 1.00 72.62 178 GLY A CA 1
ATOM 1361 C C . GLY A 1 178 ? 21.503 -14.360 -9.335 1.00 72.62 178 GLY A C 1
ATOM 1362 O O . GLY A 1 178 ? 22.642 -14.347 -9.813 1.00 72.62 178 GLY A O 1
ATOM 1363 N N . ASN A 1 179 ? 20.456 -14.769 -10.057 1.00 73.88 179 ASN A N 1
ATOM 1364 C CA . ASN A 1 179 ? 20.569 -15.164 -11.464 1.00 73.88 179 ASN A CA 1
ATOM 1365 C C . ASN A 1 179 ? 20.785 -13.960 -12.396 1.00 73.88 179 ASN A C 1
ATOM 1367 O O . ASN A 1 179 ? 21.555 -14.059 -13.361 1.00 73.88 179 ASN A O 1
ATOM 1371 N N . ILE A 1 180 ? 20.156 -12.823 -12.094 1.00 68.31 180 ILE A N 1
ATOM 1372 C CA . ILE A 1 180 ? 20.367 -11.559 -12.807 1.00 68.31 180 ILE A CA 1
ATOM 1373 C C . ILE A 1 180 ? 21.806 -11.080 -12.596 1.00 68.31 180 ILE A C 1
ATOM 1375 O O . ILE A 1 180 ? 22.494 -10.824 -13.581 1.00 68.31 180 ILE A O 1
ATOM 1379 N N . ASP A 1 181 ? 22.319 -11.072 -11.366 1.00 72.69 181 ASP A N 1
ATOM 1380 C CA . ASP A 1 181 ? 23.690 -10.639 -11.067 1.00 72.69 181 ASP A CA 1
ATOM 1381 C C . ASP A 1 181 ? 24.751 -11.506 -11.749 1.00 72.69 181 ASP A C 1
ATOM 1383 O O . ASP A 1 181 ? 25.738 -10.986 -12.284 1.00 72.69 181 ASP A O 1
ATOM 1387 N N . ARG A 1 182 ? 24.543 -12.829 -11.820 1.00 72.69 182 ARG A N 1
ATOM 1388 C CA . ARG A 1 182 ? 25.416 -13.716 -12.611 1.00 72.69 182 ARG A CA 1
ATOM 1389 C C . ARG A 1 182 ? 25.382 -13.375 -14.096 1.00 72.69 182 ARG A C 1
ATOM 1391 O O . ARG A 1 182 ? 26.431 -13.373 -14.743 1.00 72.69 182 ARG A O 1
ATOM 1398 N N . SER A 1 183 ? 24.204 -13.091 -14.639 1.00 70.50 183 SER A N 1
ATOM 1399 C CA . SER A 1 183 ? 24.030 -12.762 -16.058 1.00 70.50 183 SER A CA 1
ATOM 1400 C C . SER A 1 183 ? 24.641 -11.398 -16.396 1.00 70.50 183 SER A C 1
ATOM 1402 O O . SER A 1 183 ? 25.389 -11.281 -17.368 1.00 70.50 183 SER A O 1
ATOM 1404 N N . VAL A 1 184 ? 24.437 -10.393 -15.541 1.00 72.19 184 VAL A N 1
ATOM 1405 C CA . VAL A 1 184 ? 25.031 -9.052 -15.652 1.00 72.19 184 VAL A CA 1
ATOM 1406 C C . VAL A 1 184 ? 26.551 -9.113 -15.508 1.00 72.19 184 VAL A C 1
ATOM 1408 O O . VAL A 1 184 ? 27.266 -8.459 -16.267 1.00 72.19 184 VAL A O 1
ATOM 1411 N N . SER A 1 185 ? 27.072 -9.935 -14.595 1.00 69.62 185 SER A N 1
ATOM 1412 C CA . SER A 1 185 ? 28.516 -10.139 -14.436 1.00 69.62 185 SER A CA 1
ATOM 1413 C C . SER A 1 185 ? 29.145 -10.756 -15.685 1.00 69.62 185 SER A C 1
ATOM 1415 O O . SER A 1 185 ? 30.171 -10.265 -16.158 1.00 69.62 185 SER A O 1
ATOM 1417 N N . ARG A 1 186 ? 28.504 -11.769 -16.287 1.00 72.62 186 ARG A N 1
ATOM 1418 C CA . ARG A 1 186 ? 28.937 -12.341 -17.575 1.00 72.62 186 ARG A CA 1
ATOM 1419 C C . ARG A 1 186 ? 28.892 -11.302 -18.695 1.00 72.62 186 ARG A C 1
ATOM 1421 O O . ARG A 1 186 ? 29.839 -11.201 -19.467 1.00 72.62 186 ARG A O 1
ATOM 1428 N N . MET A 1 187 ? 27.845 -10.485 -18.748 1.00 69.94 187 MET A N 1
ATOM 1429 C CA . MET A 1 187 ? 27.682 -9.436 -19.756 1.00 69.94 187 MET A CA 1
ATOM 1430 C C . MET A 1 187 ? 28.737 -8.325 -19.625 1.00 69.94 187 MET A C 1
ATOM 1432 O O . MET A 1 187 ? 29.301 -7.899 -20.631 1.00 69.94 187 MET A O 1
ATOM 1436 N N . LYS A 1 188 ? 29.097 -7.918 -18.399 1.00 72.12 188 LYS A N 1
ATOM 1437 C CA . LYS A 1 188 ? 30.222 -7.000 -18.137 1.00 72.12 188 LYS A CA 1
ATOM 1438 C C . LYS A 1 188 ? 31.566 -7.607 -18.538 1.00 72.12 188 LYS A C 1
ATOM 1440 O O . LYS A 1 188 ? 32.407 -6.897 -19.088 1.00 72.12 188 LYS A O 1
ATOM 1445 N N . LEU A 1 189 ? 31.766 -8.907 -18.318 1.00 73.38 189 LEU A N 1
ATOM 1446 C CA . LEU A 1 189 ? 32.952 -9.642 -18.774 1.00 73.38 189 LEU A CA 1
ATOM 1447 C C . LEU A 1 189 ? 33.058 -9.639 -20.306 1.00 73.38 189 LEU A C 1
ATOM 1449 O O . LEU A 1 189 ? 34.109 -9.287 -20.839 1.00 73.38 189 LEU A O 1
ATOM 1453 N N . PHE A 1 190 ? 31.958 -9.912 -21.014 1.00 69.94 190 PHE A N 1
ATOM 1454 C CA . PHE A 1 190 ? 31.888 -9.809 -22.477 1.00 69.94 190 PHE A CA 1
ATOM 1455 C C . PHE A 1 190 ? 32.135 -8.384 -22.979 1.00 69.94 190 PHE A C 1
ATOM 1457 O O . PHE A 1 190 ? 32.903 -8.180 -23.917 1.00 69.94 190 PHE A O 1
ATOM 1464 N N . GLN A 1 191 ? 31.542 -7.379 -22.338 1.00 71.31 191 GLN A N 1
ATOM 1465 C CA . GLN A 1 191 ? 31.743 -5.979 -22.707 1.00 71.31 191 GLN A CA 1
ATOM 1466 C C . GLN A 1 191 ? 33.197 -5.533 -22.482 1.00 71.31 191 GLN A C 1
ATOM 1468 O O . GLN A 1 191 ? 33.754 -4.785 -23.285 1.00 71.31 191 GLN A O 1
ATOM 1473 N N . THR A 1 192 ? 33.830 -6.012 -21.411 1.00 72.81 192 THR A N 1
ATOM 1474 C CA . THR A 1 192 ? 35.241 -5.741 -21.107 1.00 72.81 192 THR A CA 1
ATOM 1475 C C . THR A 1 192 ? 36.159 -6.445 -22.104 1.00 72.81 192 THR A C 1
ATOM 1477 O O . THR A 1 192 ? 37.117 -5.840 -22.583 1.00 72.81 192 THR A O 1
ATOM 1480 N N . TYR A 1 193 ? 35.834 -7.683 -22.488 1.00 67.00 193 TYR A N 1
ATOM 1481 C CA . TYR A 1 193 ? 36.526 -8.417 -23.545 1.00 67.00 193 TYR A CA 1
ATOM 1482 C C . TYR A 1 193 ? 36.446 -7.680 -24.893 1.00 67.00 193 TYR A C 1
ATOM 1484 O O . TYR A 1 193 ? 37.476 -7.438 -25.518 1.00 67.00 193 TYR A O 1
ATOM 1492 N N . LEU A 1 194 ? 35.255 -7.218 -25.291 1.00 64.06 194 LEU A N 1
ATOM 1493 C CA . LEU A 1 194 ? 35.043 -6.440 -26.520 1.00 64.06 194 LEU A CA 1
ATOM 1494 C C . LEU A 1 194 ? 35.760 -5.081 -26.506 1.00 64.06 194 LEU A C 1
ATOM 1496 O O . LEU A 1 194 ? 36.272 -4.645 -27.532 1.00 64.06 194 LEU A O 1
ATOM 1500 N N . LYS A 1 195 ? 35.841 -4.403 -25.353 1.00 65.69 195 LYS A N 1
ATOM 1501 C CA . LYS A 1 195 ? 36.584 -3.136 -25.232 1.00 65.69 195 LYS A CA 1
ATOM 1502 C C . LYS A 1 195 ? 38.100 -3.326 -25.295 1.00 65.69 195 LYS A C 1
ATOM 1504 O O . LYS A 1 195 ? 38.792 -2.456 -25.819 1.00 65.69 195 LYS A O 1
ATOM 1509 N N . ARG A 1 196 ? 38.615 -4.432 -24.750 1.00 64.44 196 ARG A N 1
ATOM 1510 C CA . ARG A 1 196 ? 40.057 -4.720 -24.689 1.00 64.44 196 ARG A CA 1
ATOM 1511 C C . ARG A 1 196 ? 40.595 -5.285 -26.003 1.00 64.44 196 ARG A C 1
ATOM 1513 O O . ARG A 1 196 ? 41.730 -5.000 -26.361 1.00 64.44 196 ARG A O 1
ATOM 1520 N N . ASN A 1 197 ? 39.768 -6.013 -26.746 1.00 59.03 197 ASN A N 1
ATOM 1521 C CA . ASN A 1 197 ? 40.080 -6.518 -28.075 1.00 59.03 197 ASN A CA 1
ATOM 1522 C C . ASN A 1 197 ? 39.295 -5.710 -29.123 1.00 59.03 197 ASN A C 1
ATOM 1524 O O . ASN A 1 197 ? 38.228 -6.124 -29.558 1.00 59.03 197 ASN A O 1
ATOM 1528 N N . LYS A 1 198 ? 39.835 -4.561 -29.561 1.00 56.12 198 LYS A N 1
ATOM 1529 C CA . LYS A 1 198 ? 39.337 -3.813 -30.742 1.00 56.12 198 LYS A CA 1
ATOM 1530 C C . LYS A 1 198 ? 39.641 -4.513 -32.079 1.00 56.12 198 LYS A C 1
ATOM 1532 O O . LYS A 1 198 ? 39.131 -4.106 -33.116 1.00 56.12 198 LYS A O 1
ATOM 1537 N N . ALA A 1 199 ? 40.468 -5.557 -32.057 1.00 57.22 199 ALA A N 1
ATOM 1538 C CA . ALA A 1 199 ? 40.973 -6.244 -33.242 1.00 57.22 199 ALA A CA 1
ATOM 1539 C C . ALA A 1 199 ? 40.098 -7.370 -33.854 1.00 57.22 199 ALA A C 1
ATOM 1541 O O . ALA A 1 199 ? 40.241 -7.593 -35.051 1.00 57.22 199 ALA A O 1
ATOM 1542 N N . PRO A 1 200 ? 39.196 -8.094 -33.153 1.00 64.38 200 PRO A N 1
ATOM 1543 C CA . PRO A 1 200 ? 38.621 -9.323 -33.694 1.00 64.38 200 PRO A CA 1
ATOM 1544 C C . PRO A 1 200 ? 37.559 -9.052 -34.761 1.00 64.38 200 PRO A C 1
ATOM 1546 O O . PRO A 1 200 ? 37.510 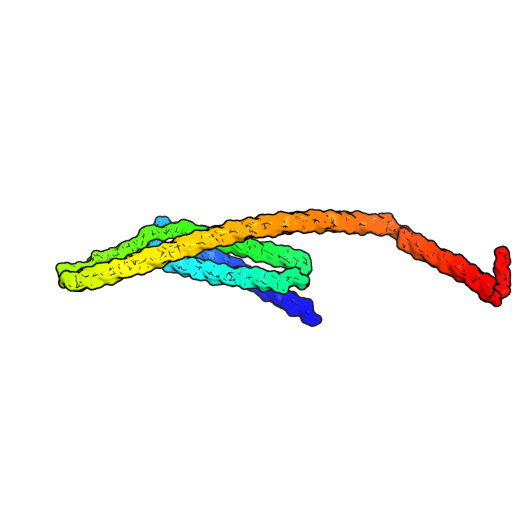-9.775 -35.742 1.00 64.38 200 PRO A O 1
ATOM 1549 N N . ILE A 1 201 ? 36.757 -7.989 -34.642 1.00 63.53 201 ILE A N 1
ATOM 1550 C CA . ILE A 1 201 ? 35.745 -7.664 -35.664 1.00 63.53 201 ILE A CA 1
ATOM 1551 C C . ILE A 1 201 ? 36.420 -7.161 -36.945 1.00 63.53 201 ILE A C 1
ATOM 1553 O O . ILE A 1 201 ? 36.051 -7.586 -38.034 1.00 63.53 201 ILE A O 1
ATOM 1557 N N . ALA A 1 202 ? 37.447 -6.316 -36.816 1.00 65.69 202 ALA A N 1
ATOM 1558 C CA . ALA A 1 202 ? 38.222 -5.838 -37.957 1.00 65.69 202 ALA A CA 1
ATOM 1559 C C . ALA A 1 202 ? 39.021 -6.972 -38.624 1.00 65.69 202 ALA A C 1
ATOM 1561 O O . ALA A 1 202 ? 39.005 -7.068 -39.846 1.00 65.69 202 ALA A O 1
ATOM 1562 N N . CYS A 1 203 ? 39.650 -7.867 -37.849 1.00 69.38 203 CYS A N 1
ATOM 1563 C CA . CYS A 1 203 ? 40.338 -9.047 -38.384 1.00 69.38 203 CYS A CA 1
ATOM 1564 C C . CYS A 1 203 ? 39.378 -10.055 -39.027 1.00 69.38 203 CYS A C 1
ATOM 1566 O O . CYS A 1 203 ? 39.723 -10.616 -40.060 1.00 69.38 203 CYS A O 1
ATOM 1568 N N . CYS A 1 204 ? 38.186 -10.276 -38.465 1.00 69.19 204 CYS A N 1
ATOM 1569 C CA . CYS A 1 204 ? 37.177 -11.148 -39.070 1.00 69.19 204 CYS A CA 1
ATOM 1570 C C . CYS A 1 204 ? 36.579 -10.537 -40.342 1.00 69.19 204 CYS A C 1
ATOM 1572 O O . CYS A 1 204 ? 36.355 -11.253 -41.308 1.00 69.19 204 CYS A O 1
ATOM 1574 N N . LEU A 1 205 ? 36.353 -9.220 -40.382 1.00 75.19 205 LEU A N 1
ATOM 1575 C CA . LEU A 1 205 ? 35.937 -8.532 -41.608 1.00 75.19 205 LEU A CA 1
ATOM 1576 C C . LEU A 1 205 ? 37.034 -8.588 -42.673 1.00 75.19 205 LEU A C 1
ATOM 1578 O O . LEU A 1 205 ? 36.739 -8.894 -43.823 1.00 75.19 205 LEU A O 1
ATOM 1582 N N . LEU A 1 206 ? 38.298 -8.367 -42.300 1.00 78.44 206 LEU A N 1
ATOM 1583 C CA . LEU A 1 206 ? 39.438 -8.515 -43.207 1.00 78.44 206 LEU A CA 1
ATOM 1584 C C . LEU A 1 206 ? 39.579 -9.947 -43.721 1.00 78.44 206 LEU A C 1
ATOM 1586 O O . LEU A 1 206 ? 39.756 -10.134 -44.920 1.00 78.44 206 LEU A O 1
ATOM 1590 N N . SER A 1 207 ? 39.459 -10.960 -42.859 1.00 79.75 207 SER A N 1
ATOM 1591 C CA . SER A 1 207 ? 39.533 -12.356 -43.293 1.00 79.75 207 SER A CA 1
ATOM 1592 C C . SER A 1 207 ? 38.365 -12.731 -44.202 1.00 79.75 207 SER A C 1
ATOM 1594 O O . SER A 1 207 ? 38.576 -13.455 -45.170 1.00 79.75 207 SER A O 1
ATOM 1596 N N . PHE A 1 208 ? 37.166 -12.191 -43.962 1.00 79.94 208 PHE A N 1
ATOM 1597 C CA . PHE A 1 208 ? 35.999 -12.396 -44.818 1.00 79.94 208 PHE A CA 1
ATOM 1598 C C . PHE A 1 208 ? 36.159 -11.714 -46.182 1.00 79.94 208 PHE A C 1
ATOM 1600 O O . PHE A 1 208 ? 35.873 -12.323 -47.208 1.00 79.94 208 PHE A O 1
ATOM 1607 N N . ILE A 1 209 ? 36.690 -10.487 -46.217 1.00 82.25 209 ILE A N 1
ATOM 1608 C CA . ILE A 1 209 ? 37.011 -9.772 -47.462 1.00 82.25 209 ILE A CA 1
ATOM 1609 C C . ILE A 1 209 ? 38.089 -10.528 -48.252 1.00 82.25 209 ILE A C 1
ATOM 1611 O O . ILE A 1 209 ? 37.930 -10.727 -49.453 1.00 82.25 209 ILE A O 1
ATOM 1615 N N . ILE A 1 210 ? 39.147 -11.015 -47.594 1.00 80.50 210 ILE A N 1
ATOM 1616 C CA . ILE A 1 210 ? 40.191 -11.831 -48.234 1.00 80.50 210 ILE A CA 1
ATOM 1617 C C . ILE A 1 210 ? 39.603 -13.148 -48.758 1.00 80.50 210 ILE A C 1
ATOM 1619 O O . ILE A 1 210 ? 39.920 -13.548 -49.874 1.00 80.50 210 ILE A O 1
ATOM 1623 N N . MET A 1 211 ? 38.708 -13.795 -48.005 1.00 80.56 211 MET A N 1
ATOM 1624 C CA . MET A 1 211 ? 37.981 -14.990 -48.447 1.00 80.56 211 MET A CA 1
ATOM 1625 C C . MET A 1 211 ? 37.150 -14.713 -49.698 1.00 80.56 211 MET A C 1
ATOM 1627 O O . MET A 1 211 ? 37.245 -15.481 -50.648 1.00 80.56 211 MET A O 1
ATOM 1631 N N . ILE A 1 212 ? 36.401 -13.605 -49.736 1.00 80.88 212 ILE A N 1
ATOM 1632 C CA . ILE A 1 212 ? 35.618 -13.188 -50.908 1.00 80.88 212 ILE A CA 1
ATOM 1633 C C . ILE A 1 212 ? 36.530 -12.936 -52.108 1.00 80.88 212 ILE A C 1
ATOM 1635 O O . ILE A 1 212 ? 36.194 -13.374 -53.200 1.00 80.88 212 ILE A O 1
ATOM 1639 N N . ILE A 1 213 ? 37.683 -12.285 -51.919 1.00 77.75 213 ILE A N 1
ATOM 1640 C CA . ILE A 1 213 ? 38.651 -12.043 -52.996 1.00 77.75 213 ILE A CA 1
ATOM 1641 C C . ILE A 1 213 ? 39.245 -13.363 -53.495 1.00 77.75 213 ILE A C 1
ATOM 1643 O O . ILE A 1 213 ? 39.324 -13.569 -54.697 1.00 77.75 213 ILE A O 1
ATOM 1647 N N . PHE A 1 214 ? 39.626 -14.294 -52.620 1.00 74.50 214 PHE A N 1
ATOM 1648 C CA . PHE A 1 214 ? 40.142 -15.603 -53.043 1.00 74.50 214 PHE A CA 1
ATOM 1649 C C . PHE A 1 214 ? 39.079 -16.449 -53.753 1.00 74.50 214 PHE A C 1
ATOM 1651 O O . PHE A 1 214 ? 39.380 -17.116 -54.744 1.00 74.50 214 PHE A O 1
ATOM 1658 N N . TRP A 1 215 ? 37.833 -16.404 -53.281 1.00 70.94 215 TRP A N 1
ATOM 1659 C CA . TRP A 1 215 ? 36.707 -17.067 -53.936 1.00 70.94 215 TRP A CA 1
ATOM 1660 C C . TRP A 1 215 ? 36.385 -16.435 -55.290 1.00 70.94 215 TRP A C 1
ATOM 1662 O O . TRP A 1 215 ? 36.207 -17.153 -56.273 1.00 70.94 215 TRP A O 1
ATOM 1672 N N . SER A 1 216 ? 36.371 -15.103 -55.369 1.00 68.38 216 SER A N 1
ATOM 1673 C CA . SER A 1 216 ? 36.130 -14.386 -56.618 1.00 68.38 216 SER A CA 1
ATOM 1674 C C . SER A 1 216 ? 37.282 -14.565 -57.600 1.00 68.38 216 SER A C 1
ATOM 1676 O O . SER A 1 216 ? 37.020 -14.723 -58.781 1.00 68.38 216 SER A O 1
ATOM 1678 N N . SER A 1 217 ? 38.531 -14.651 -57.136 1.00 64.06 217 SER A N 1
ATOM 1679 C CA . SE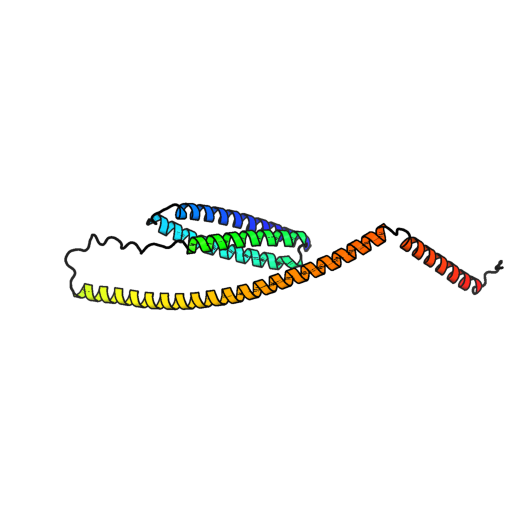R A 1 217 ? 39.705 -14.936 -57.975 1.00 64.06 217 SER A CA 1
ATOM 1680 C C . SER A 1 217 ? 39.607 -16.315 -58.624 1.00 64.06 217 SER A C 1
ATOM 1682 O O . SER A 1 217 ? 39.932 -16.470 -59.798 1.00 64.06 217 SER A O 1
ATOM 1684 N N . LYS A 1 218 ? 39.102 -17.317 -57.888 1.00 58.12 218 LYS A N 1
ATOM 1685 C CA . LYS A 1 218 ? 38.839 -18.652 -58.441 1.00 58.12 218 LYS A CA 1
ATOM 1686 C C . LYS A 1 218 ? 37.707 -18.634 -59.471 1.00 58.12 218 LYS A C 1
ATOM 1688 O O . LYS A 1 218 ? 37.856 -19.232 -60.530 1.00 58.12 218 LYS A O 1
ATOM 1693 N N . ALA A 1 219 ? 36.625 -17.905 -59.192 1.00 55.81 219 ALA A N 1
ATOM 1694 C CA . ALA A 1 219 ? 35.499 -17.755 -60.116 1.00 55.81 219 ALA A CA 1
ATOM 1695 C C . ALA A 1 219 ? 35.859 -16.938 -61.378 1.00 55.81 219 ALA A C 1
ATOM 1697 O O . ALA A 1 219 ? 35.400 -17.257 -62.470 1.00 55.81 219 ALA A O 1
ATOM 1698 N N . PHE A 1 220 ? 36.723 -15.924 -61.257 1.00 52.31 220 PHE A N 1
ATOM 1699 C CA . PHE A 1 220 ? 37.212 -15.117 -62.382 1.00 52.31 220 PHE A CA 1
ATOM 1700 C C . PHE A 1 220 ? 38.204 -15.872 -63.275 1.00 52.31 220 PHE A C 1
ATOM 1702 O O . PHE A 1 220 ? 38.273 -15.583 -64.466 1.00 52.31 220 PHE A O 1
ATOM 1709 N N . CYS A 1 221 ? 38.927 -16.868 -62.747 1.00 55.84 221 CYS A N 1
ATOM 1710 C CA . CYS A 1 2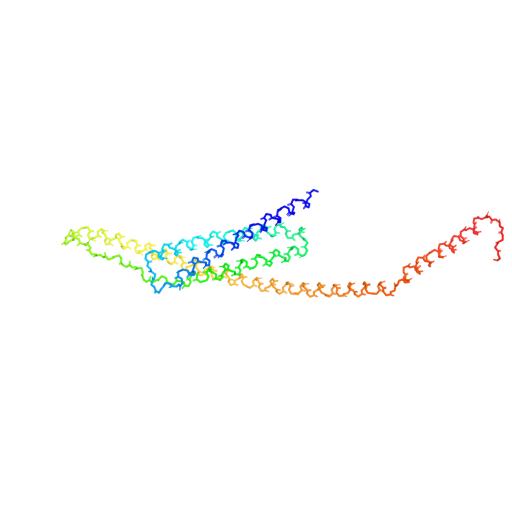21 ? 39.767 -17.741 -63.573 1.00 55.84 221 CYS A CA 1
ATOM 1711 C C . CYS A 1 221 ? 38.950 -18.745 -64.406 1.00 55.84 221 CYS A C 1
ATOM 1713 O O . CYS A 1 221 ? 39.373 -19.101 -65.503 1.00 55.84 221 CYS A O 1
ATOM 1715 N N . GLU A 1 222 ? 37.780 -19.190 -63.930 1.00 54.53 222 GLU A N 1
ATOM 1716 C CA . GLU A 1 222 ? 36.873 -20.047 -64.716 1.00 54.53 222 GLU A CA 1
ATOM 1717 C C . GLU A 1 222 ? 36.062 -19.255 -65.756 1.00 54.53 222 GLU A C 1
ATOM 1719 O O . GLU A 1 222 ? 35.742 -19.779 -66.822 1.00 54.53 222 GLU A O 1
ATOM 1724 N N . TRP A 1 223 ? 35.771 -17.977 -65.498 1.00 53.31 223 TRP A N 1
ATOM 1725 C CA . TRP A 1 223 ? 35.076 -17.073 -66.423 1.00 53.31 223 TRP A CA 1
ATOM 1726 C C . TRP A 1 223 ? 36.047 -16.236 -67.276 1.00 53.31 223 TRP A C 1
ATOM 1728 O O . TRP A 1 223 ? 36.012 -15.012 -67.279 1.00 53.31 223 TRP A O 1
ATOM 1738 N N . GLY A 1 224 ? 36.920 -16.918 -68.019 1.00 52.69 224 GLY A N 1
ATOM 1739 C CA . GLY A 1 224 ? 37.448 -16.502 -69.328 1.00 52.69 224 GLY A CA 1
ATOM 1740 C C . GLY A 1 224 ? 37.640 -15.008 -69.638 1.00 52.69 224 GLY A C 1
ATOM 1741 O O . GLY A 1 224 ? 37.175 -14.550 -70.680 1.00 52.69 224 GLY A O 1
ATOM 1742 N N . LEU A 1 225 ? 38.386 -14.267 -68.820 1.00 45.75 225 LEU A N 1
ATOM 1743 C CA . LEU A 1 225 ? 39.051 -13.039 -69.258 1.00 45.75 225 LEU A CA 1
ATOM 1744 C C . LEU A 1 225 ? 40.552 -13.267 -69.150 1.00 45.75 225 LEU A C 1
ATOM 1746 O O . LEU A 1 225 ? 41.167 -13.180 -68.091 1.00 45.75 225 LEU A O 1
ATOM 1750 N N . THR A 1 226 ? 41.114 -13.645 -70.295 1.00 61.31 226 THR A N 1
ATOM 1751 C CA . THR A 1 226 ? 42.547 -13.664 -70.544 1.00 61.31 226 THR A CA 1
ATOM 1752 C C . THR A 1 226 ? 43.130 -12.332 -70.098 1.00 61.31 226 THR A C 1
ATOM 1754 O O . THR A 1 226 ? 42.620 -11.289 -70.474 1.00 61.31 226 THR A O 1
ATOM 1757 N N . TRP A 1 227 ? 44.120 -12.365 -69.217 1.00 50.44 227 TRP A N 1
ATOM 1758 C CA . TRP A 1 227 ? 45.417 -11.696 -69.338 1.00 50.44 227 TRP A CA 1
ATOM 1759 C C . TRP A 1 227 ? 46.109 -11.827 -67.972 1.00 50.44 227 TRP A C 1
ATOM 1761 O O . TRP A 1 227 ? 45.861 -11.068 -67.045 1.00 50.44 227 TRP A O 1
ATOM 1771 N N . GLN A 1 228 ? 46.981 -12.841 -67.906 1.00 49.06 228 GLN A N 1
ATOM 1772 C CA . GLN A 1 228 ? 47.999 -13.104 -66.880 1.00 49.06 228 GLN A CA 1
ATOM 1773 C C . GLN A 1 228 ? 47.505 -13.509 -65.479 1.00 49.06 228 GLN A C 1
ATOM 1775 O O . GLN A 1 228 ? 47.392 -12.693 -64.570 1.00 49.06 228 GLN A O 1
ATOM 1780 N N . CYS A 1 229 ? 47.379 -14.823 -65.270 1.00 49.47 229 CYS A N 1
ATOM 1781 C CA . CYS A 1 229 ? 47.668 -15.430 -63.970 1.00 49.47 229 CYS A CA 1
ATOM 1782 C C . CYS A 1 229 ? 49.031 -16.144 -64.066 1.00 49.47 229 CYS A C 1
ATOM 1784 O O . CYS A 1 229 ? 49.205 -16.918 -65.010 1.00 49.47 229 CYS A O 1
ATOM 1786 N N . PRO A 1 230 ? 50.005 -15.867 -63.180 1.00 53.47 230 PRO A N 1
ATOM 1787 C CA . PRO A 1 230 ? 51.148 -16.753 -62.962 1.00 53.47 230 PRO A CA 1
ATOM 1788 C C . PRO A 1 230 ? 50.740 -18.055 -62.258 1.00 53.47 230 PRO A C 1
ATOM 1790 O O . PRO A 1 230 ? 49.729 -18.044 -61.516 1.00 53.47 230 PRO A O 1
#

Sequence (230 aa):
MSDTNDNQKLDELNADIQALRGQLVDLQGKHGKLSGSDTLGSGDAELLASLRQDLVVVGKKLAKIKEDARGLEGSLSMIAKHDLTKKIDHCSTTYQQLRKNVTAIRTGPAVEVGLDQVPDYVAPEFLQELAEKKQEKIETLAITVKQMNQIQGRITEKLDEGAEIMDDVENGIVRAHGNIDRSVSRMKLFQTYLKRNKAPIACCLLSFIIMIIFWSSKAFCEWGLTWQCP

InterPro domains:
  IPR000727 Target SNARE coiled-coil homology domain [PS50192] (128-190)

Secondary structure (DSSP, 8-state):
-HHHHHHHHHHHHHHHHHHHHHHHHHHHHHHHHHHT-SS--HHHHHHHHHHHHHHHHHHHHHHHHHHHHHHHTTTS-HHHHHHHHHHHHHHHHHHHHHHHHHHH--PPS----------S---HHHHHHHHHHHHHHHHHHHHHHHHHHHHHHHHHHHHHHHHHHHHHHHHHHHHHHHHHHHHHHHHHHHHHHHHH--HHHHHHHHHHHHHHHHHHHHHHHHTT--S---